Protein AF-F4WYB5-F1 (afdb_monomer_lite)

Foldseek 3Di:
DLVVLVVLDDDQVQFKDQKAAQQDTDDSPQQWAWAFAQVFIDTDGQAPRGPDDHPDPPDDPDDDFPDDDPRNDIDIDTDPDPSPDDPDDPDPDFAFDWDFDDDRHAHTYDTDTDGPPDDDDDDDDDDDDDDDPVVVPDDPVPPQDAADPVRHDDVRNSVLVVQQVQCCVFLVAGCCRRDPDDPRGHHDDPVSVVVCCVRPPPNPCVVCVPVVDDVVNVVVVVVVVVVVVVVVVVVVVVVPDDDDDDDDDDDDDDDDDDDDDDDDDDDDDDPDDPDDDPDDDPPPPDDD

Sequence (288 aa):
ITQVLYEAMPRCDQLLSSCWWRNADRNCCDIFQVQKTEYGFCYSFNSEVAQTPPTDPTESRPRKASGYGDWTGVKVTIHLGSITKPSHTNSKQVDGVVVIINEPHVWPNSGTMIPSGSRVSMSLQCISGYATRRVLELDKDKQPCQYDENGVYHQETCLSLCKRYWVAKYCSCNPSFFFPANTRFRDCTIEDFICLITYNVSFGGIISLFLGGSLLSVIELVYYLVSVMFSSLRSRLKTKEEPRNRSSVMHVHTRVLPILDYNPLKSRARKIPIFTNYGLAELNLNRY

Secondary structure (DSSP, 8-state):
-HHHHHHTSPPHHHHEEEEE-SSSEE-HHHHEEEEEETTEEEEEES-SS-SSPPSSTT--SS---SSSSTTTS-EEEE--TT----S-----PPPEEEEE---TTSPP--EEEEETT---------------HHHHTS-GGG-SS---TTS---HHHHHHHHHHHHHHHHHSSB-TTTS---TTSPBP-STTHHHHHHT-SS-TTHHHHHS---HHHHHHHHHHHHHHHHHHHHHHHHTTS-------------------------PPPP------------------

Radius of gyration: 30.44 Å; chains: 1; bounding box: 102×49×56 Å

Organism: Acromyrmex echinatior (NCBI:txid103372)

InterPro domains:
  IPR001873 Epithelial sodium channel [PF00858] (9-199)
  IPR001873 Epithelial sodium channel [PTHR11690] (3-196)

pLDDT: mean 75.13, std 20.78, range [30.06, 97.62]

Structure (mmCIF, N/CA/C/O backbone):
data_AF-F4WYB5-F1
#
_entry.id   AF-F4WYB5-F1
#
loop_
_atom_site.group_PDB
_atom_site.id
_atom_site.type_symbol
_atom_site.label_atom_id
_atom_site.label_alt_id
_atom_site.label_comp_id
_atom_site.label_asym_id
_atom_site.label_entity_id
_atom_site.label_seq_id
_atom_site.pdbx_PDB_ins_code
_atom_site.Cartn_x
_atom_site.Cartn_y
_atom_site.Cartn_z
_atom_site.occupancy
_atom_site.B_iso_or_equiv
_atom_site.auth_seq_id
_atom_site.auth_comp_id
_atom_site.auth_asym_id
_atom_site.auth_atom_id
_atom_site.pdbx_PDB_model_num
ATOM 1 N N . ILE A 1 1 ? -9.324 -14.460 11.564 1.00 82.69 1 ILE A N 1
ATOM 2 C CA . ILE A 1 1 ? -9.584 -13.358 10.597 1.00 82.69 1 ILE A CA 1
ATOM 3 C C . ILE A 1 1 ? -8.399 -13.163 9.668 1.00 82.69 1 ILE A C 1
ATOM 5 O O . ILE A 1 1 ? -8.558 -13.373 8.477 1.00 82.69 1 ILE A O 1
ATOM 9 N N . THR A 1 2 ? -7.216 -12.840 10.197 1.00 85.31 2 THR A N 1
ATOM 10 C CA . THR A 1 2 ? -5.993 -12.609 9.410 1.00 85.31 2 THR A CA 1
ATOM 11 C C . THR A 1 2 ? -5.696 -13.728 8.408 1.00 85.31 2 THR A C 1
ATOM 13 O O . THR A 1 2 ? -5.485 -13.439 7.239 1.00 85.31 2 THR A O 1
ATOM 16 N N . GLN A 1 3 ? -5.765 -14.995 8.832 1.00 87.25 3 GLN A N 1
ATOM 17 C CA . GLN A 1 3 ? -5.556 -16.144 7.942 1.00 87.25 3 GLN A CA 1
ATOM 18 C C . GLN A 1 3 ? -6.584 -16.211 6.802 1.00 87.25 3 GLN A C 1
ATOM 20 O O . GLN A 1 3 ? -6.201 -16.360 5.653 1.00 87.25 3 GLN A O 1
ATOM 25 N N . VAL A 1 4 ? -7.871 -16.011 7.099 1.00 87.25 4 VAL A N 1
ATOM 26 C CA . VAL A 1 4 ? -8.940 -16.023 6.085 1.00 87.25 4 VAL A CA 1
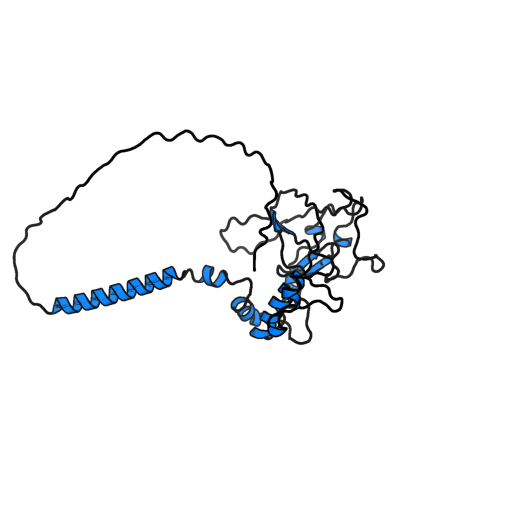ATOM 27 C C . VAL A 1 4 ? -8.735 -14.910 5.054 1.00 87.25 4 VAL A C 1
ATOM 29 O O . VAL A 1 4 ? -8.889 -15.138 3.862 1.00 87.25 4 VAL A O 1
ATOM 32 N N . LEU A 1 5 ? -8.350 -13.708 5.497 1.00 86.38 5 LEU A N 1
ATOM 33 C CA . LEU A 1 5 ? -8.045 -12.594 4.593 1.00 86.38 5 LEU A CA 1
ATOM 34 C C . LEU A 1 5 ? -6.808 -12.867 3.728 1.00 86.38 5 LEU A C 1
ATOM 36 O O . LEU A 1 5 ? -6.769 -12.440 2.579 1.00 86.38 5 LEU A O 1
ATOM 40 N N . TYR A 1 6 ? -5.814 -13.567 4.276 1.00 89.00 6 TYR A N 1
ATOM 41 C CA . TYR A 1 6 ? -4.623 -13.979 3.539 1.00 89.00 6 TYR A CA 1
ATOM 42 C C . TYR A 1 6 ? -4.943 -15.069 2.504 1.00 89.00 6 TYR A C 1
ATOM 44 O O . TYR A 1 6 ? -4.479 -14.992 1.375 1.00 89.00 6 TYR A O 1
ATOM 52 N N . GLU A 1 7 ? -5.780 -16.049 2.848 1.00 89.06 7 GLU A N 1
ATOM 53 C CA . GLU A 1 7 ? -6.208 -17.124 1.938 1.00 89.06 7 GLU A CA 1
ATOM 54 C C . GLU A 1 7 ? -7.170 -16.636 0.844 1.00 89.06 7 GLU A C 1
ATOM 56 O O . GLU A 1 7 ? -7.179 -17.180 -0.258 1.00 89.06 7 GLU A O 1
ATOM 61 N N . ALA A 1 8 ? -7.965 -15.599 1.124 1.00 86.75 8 ALA A N 1
ATOM 62 C CA . ALA A 1 8 ? -8.863 -14.979 0.149 1.00 86.75 8 ALA A CA 1
ATOM 63 C C . ALA A 1 8 ? -8.135 -14.081 -0.869 1.00 86.75 8 ALA A C 1
ATOM 65 O O . ALA A 1 8 ? -8.712 -13.714 -1.895 1.00 86.75 8 ALA A O 1
ATOM 66 N N . MET A 1 9 ? -6.889 -13.694 -0.586 1.00 87.75 9 MET A N 1
ATOM 67 C CA . MET A 1 9 ? -6.074 -12.883 -1.482 1.00 87.75 9 MET A CA 1
ATOM 68 C C . MET A 1 9 ? -5.722 -13.680 -2.754 1.00 87.75 9 MET A C 1
ATOM 70 O O . MET A 1 9 ? -5.273 -14.824 -2.651 1.00 87.75 9 MET A O 1
ATOM 74 N N . PRO A 1 10 ? -5.868 -13.100 -3.963 1.00 89.81 10 PRO A N 1
ATOM 75 C CA . PRO A 1 10 ? -5.426 -13.750 -5.193 1.00 89.81 10 PRO A CA 1
ATOM 76 C C . PRO A 1 10 ? -3.933 -14.070 -5.149 1.00 89.81 10 PRO A C 1
ATOM 78 O O . PRO A 1 10 ? -3.135 -13.269 -4.656 1.00 89.81 10 PRO A O 1
ATOM 81 N N . ARG A 1 11 ? -3.539 -15.210 -5.722 1.00 92.06 11 ARG A N 1
ATOM 82 C CA . ARG A 1 11 ? -2.118 -15.552 -5.817 1.00 92.06 11 ARG A CA 1
ATOM 83 C C . ARG A 1 11 ? -1.384 -14.598 -6.758 1.00 92.06 11 ARG A C 1
ATOM 85 O O . ARG A 1 11 ? -1.958 -14.068 -7.710 1.00 92.06 11 ARG A O 1
ATOM 92 N N . CYS A 1 12 ? -0.089 -14.430 -6.511 1.00 94.19 12 CYS A N 1
ATOM 93 C CA . CYS A 1 12 ? 0.761 -13.503 -7.250 1.00 94.19 12 CYS A CA 1
ATOM 94 C C . CYS A 1 12 ? 0.762 -13.791 -8.756 1.00 94.19 12 CYS A C 1
ATOM 96 O O . CYS A 1 12 ? 0.575 -12.875 -9.548 1.00 94.19 12 CYS A O 1
ATOM 98 N N . ASP A 1 13 ? 0.902 -15.060 -9.140 1.00 93.69 13 ASP A N 1
ATOM 99 C CA . ASP A 1 13 ? 0.924 -15.535 -10.528 1.00 93.69 13 ASP A CA 1
ATOM 100 C C . ASP A 1 13 ? -0.406 -15.325 -11.265 1.00 93.69 13 ASP A C 1
ATOM 102 O O . ASP A 1 13 ? -0.433 -15.222 -12.489 1.00 93.69 13 ASP A O 1
ATOM 106 N N . GLN A 1 14 ? -1.513 -15.244 -10.522 1.00 92.44 14 GLN A N 1
ATOM 107 C CA . GLN A 1 14 ? -2.838 -14.973 -11.074 1.00 92.44 14 GLN A CA 1
ATOM 108 C C . GLN A 1 14 ? -3.109 -13.476 -11.232 1.00 92.44 14 GLN A C 1
ATOM 110 O O . GLN A 1 14 ? -3.833 -13.086 -12.144 1.00 92.44 14 GLN A O 1
ATOM 115 N N . LEU A 1 15 ? -2.559 -12.649 -10.338 1.00 93.38 15 LEU A N 1
ATOM 116 C CA . LEU A 1 15 ? -2.824 -11.212 -10.295 1.00 93.38 15 LEU A CA 1
ATOM 117 C C . LEU A 1 15 ? -1.802 -10.394 -11.089 1.00 93.38 15 LEU A C 1
ATOM 119 O O . LEU A 1 15 ? -2.180 -9.405 -11.709 1.00 93.38 15 LEU A O 1
ATOM 123 N N . LEU A 1 16 ? -0.519 -10.754 -11.057 1.00 96.31 16 LEU A N 1
ATOM 124 C CA . LEU A 1 16 ? 0.581 -9.951 -11.592 1.00 96.31 16 LEU A CA 1
ATOM 125 C C . LEU A 1 16 ? 1.306 -10.701 -12.711 1.00 96.31 16 LEU A C 1
ATOM 127 O O . LEU A 1 16 ? 1.753 -11.831 -12.535 1.00 96.31 16 LEU A O 1
ATOM 131 N N . SER A 1 17 ? 1.494 -10.041 -13.853 1.00 96.62 17 SER A N 1
ATOM 132 C CA . SER A 1 17 ? 2.295 -10.566 -14.961 1.00 96.62 17 SER A CA 1
ATOM 133 C C . SER A 1 17 ? 3.156 -9.487 -15.613 1.00 96.62 17 SER A C 1
ATOM 135 O O . SER A 1 17 ? 2.978 -8.287 -15.386 1.00 96.62 17 SER A O 1
ATOM 137 N N . SER A 1 18 ? 4.067 -9.924 -16.489 1.00 96.56 18 SER A N 1
ATOM 138 C CA . SER A 1 18 ? 4.850 -9.035 -17.362 1.00 96.56 18 SER A CA 1
ATOM 139 C C . SER A 1 18 ? 5.583 -7.938 -16.577 1.00 96.56 18 SER A C 1
ATOM 141 O O . SER A 1 18 ? 5.524 -6.756 -16.932 1.00 96.56 18 SER A O 1
ATOM 143 N N . CYS A 1 19 ? 6.220 -8.331 -15.470 1.00 97.62 19 CYS A N 1
ATOM 144 C CA . CYS A 1 19 ? 6.925 -7.410 -14.594 1.00 97.62 19 CYS A CA 1
ATOM 145 C C . CYS A 1 19 ? 8.292 -7.021 -15.153 1.00 97.62 19 CYS A C 1
ATOM 147 O O . CYS A 1 19 ? 9.063 -7.859 -15.614 1.00 97.62 19 CYS A O 1
ATOM 149 N N . TRP A 1 20 ? 8.613 -5.737 -15.043 1.00 96.25 20 TRP A N 1
ATOM 150 C CA . TRP A 1 20 ? 9.869 -5.156 -15.502 1.00 96.25 20 TRP A CA 1
ATOM 151 C C . TRP A 1 20 ? 10.481 -4.307 -14.399 1.00 96.25 20 TRP A C 1
ATOM 153 O O . TRP A 1 20 ? 9.780 -3.513 -13.765 1.00 96.25 20 TRP A O 1
ATOM 163 N N . TRP A 1 21 ? 11.788 -4.447 -14.196 1.00 94.69 21 TRP A N 1
ATOM 164 C CA . TRP A 1 21 ? 12.548 -3.624 -13.261 1.00 94.69 21 TRP A CA 1
ATOM 165 C C . TRP A 1 21 ? 14.023 -3.550 -13.664 1.00 94.69 21 TRP A C 1
ATOM 167 O O . TRP A 1 21 ? 14.665 -4.583 -13.883 1.00 94.69 21 TRP A O 1
ATOM 177 N N . ARG A 1 22 ? 14.574 -2.325 -13.695 1.00 90.88 22 ARG A N 1
ATOM 178 C CA . ARG A 1 22 ? 15.975 -2.030 -14.065 1.00 90.88 22 ARG A CA 1
ATOM 179 C C . ARG A 1 22 ? 16.387 -2.678 -15.390 1.00 90.88 22 ARG A C 1
A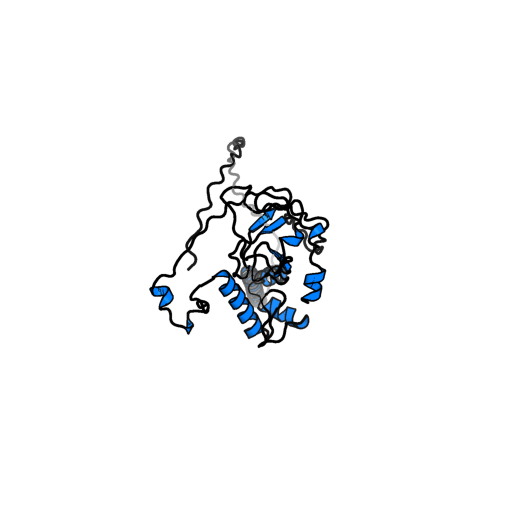TOM 181 O O . ARG A 1 22 ? 17.323 -3.473 -15.429 1.00 90.88 22 ARG A O 1
ATOM 188 N N . ASN A 1 23 ? 15.699 -2.306 -16.468 1.00 92.19 23 ASN A N 1
ATOM 189 C CA . ASN A 1 23 ? 15.994 -2.755 -17.833 1.00 92.19 23 ASN A CA 1
ATOM 190 C C . ASN A 1 23 ? 15.945 -4.281 -18.050 1.00 92.19 23 ASN A C 1
ATOM 192 O O . ASN A 1 23 ? 16.610 -4.792 -18.947 1.00 92.19 23 ASN A O 1
ATOM 196 N N . ALA A 1 24 ? 15.195 -5.010 -17.224 1.00 94.06 24 ALA A N 1
ATOM 197 C CA . ALA A 1 24 ? 15.074 -6.455 -17.339 1.00 94.06 24 ALA A CA 1
ATOM 198 C C . ALA A 1 24 ? 13.678 -6.930 -16.938 1.00 94.06 24 ALA A C 1
ATOM 200 O O . ALA A 1 24 ? 13.081 -6.406 -15.988 1.00 94.06 24 ALA A O 1
ATOM 201 N N . ASP A 1 25 ? 13.204 -7.968 -17.623 1.00 96.62 25 ASP A N 1
ATOM 202 C CA . ASP A 1 25 ? 12.055 -8.747 -17.181 1.00 96.62 25 ASP A CA 1
ATOM 203 C C . ASP A 1 25 ? 12.388 -9.442 -15.860 1.00 96.62 25 ASP A C 1
ATOM 205 O O . ASP A 1 25 ? 13.477 -9.992 -15.664 1.00 96.62 25 ASP A O 1
ATOM 209 N N . ARG A 1 26 ? 11.444 -9.385 -14.924 1.00 95.25 26 ARG A N 1
ATOM 210 C CA . ARG A 1 26 ? 11.546 -10.024 -13.614 1.00 95.25 26 ARG A CA 1
ATOM 211 C C . ARG A 1 26 ? 10.339 -10.909 -13.400 1.00 95.25 26 ARG A C 1
ATOM 213 O O . ARG A 1 26 ? 9.231 -10.582 -13.825 1.00 95.25 26 ARG A O 1
ATOM 220 N N . ASN A 1 27 ? 10.536 -11.994 -12.665 1.00 96.31 27 ASN A N 1
ATOM 221 C CA . ASN A 1 27 ? 9.405 -12.698 -12.096 1.00 96.31 27 ASN A CA 1
ATOM 222 C C . ASN A 1 27 ? 8.701 -11.754 -11.108 1.00 96.31 27 ASN A C 1
ATOM 224 O O . ASN A 1 27 ? 9.332 -11.221 -10.192 1.00 96.31 27 ASN A O 1
ATOM 228 N N . CYS A 1 28 ? 7.402 -11.524 -11.311 1.00 97.06 28 CYS A N 1
ATOM 229 C CA . CYS A 1 28 ? 6.611 -10.643 -10.457 1.00 97.06 28 CYS A CA 1
ATOM 230 C C . CYS A 1 28 ? 6.689 -11.053 -8.983 1.00 97.06 28 CYS A C 1
ATOM 232 O O . CYS A 1 28 ? 6.823 -10.194 -8.115 1.00 97.06 28 CYS A O 1
ATOM 234 N N . CYS A 1 29 ? 6.680 -12.355 -8.710 1.00 95.44 29 CYS A N 1
ATOM 235 C CA . CYS A 1 29 ? 6.632 -12.905 -7.361 1.00 95.44 29 CYS A CA 1
ATOM 236 C C . CYS A 1 29 ? 7.987 -12.883 -6.643 1.00 95.44 29 CYS A C 1
ATOM 238 O O . CYS A 1 29 ? 8.027 -13.091 -5.436 1.00 95.44 29 CYS A O 1
ATOM 240 N N . ASP A 1 30 ? 9.071 -12.556 -7.354 1.00 94.31 30 ASP A N 1
ATOM 241 C CA . ASP A 1 30 ? 10.389 -12.319 -6.752 1.00 94.31 30 ASP A CA 1
ATOM 242 C C . ASP A 1 30 ? 10.572 -10.854 -6.330 1.00 94.31 30 ASP A C 1
ATOM 244 O O . ASP A 1 30 ? 11.387 -10.527 -5.464 1.00 94.31 30 ASP A O 1
ATOM 248 N N . ILE A 1 31 ? 9.847 -9.931 -6.973 1.00 94.81 31 ILE A N 1
ATOM 249 C CA . ILE A 1 31 ? 10.027 -8.492 -6.753 1.00 94.81 31 ILE A CA 1
ATOM 250 C C . ILE A 1 31 ? 8.878 -7.823 -6.002 1.00 94.81 31 ILE A C 1
ATOM 252 O O . ILE A 1 31 ? 9.107 -6.737 -5.459 1.00 94.81 31 ILE A O 1
ATOM 256 N N . PHE A 1 32 ? 7.704 -8.454 -5.943 1.00 96.38 32 PHE A N 1
ATOM 257 C CA . PHE A 1 32 ? 6.561 -8.039 -5.136 1.00 96.38 32 PHE A CA 1
ATOM 258 C C . PHE A 1 32 ? 6.383 -8.952 -3.923 1.00 96.38 32 PHE A C 1
ATOM 260 O O . PHE A 1 32 ? 6.482 -10.170 -4.019 1.00 96.38 32 PHE A O 1
ATOM 267 N N . GLN A 1 33 ? 6.069 -8.345 -2.786 1.00 95.06 33 GLN A N 1
ATOM 268 C CA . GLN A 1 33 ? 5.913 -9.007 -1.493 1.00 95.06 33 GLN A CA 1
ATOM 269 C C . GLN A 1 33 ? 4.528 -8.744 -0.924 1.00 95.06 33 GLN A C 1
ATOM 271 O O . GLN A 1 33 ? 3.897 -7.742 -1.262 1.00 95.06 33 GLN A O 1
ATOM 276 N N . VAL A 1 34 ? 4.057 -9.621 -0.042 1.00 94.69 34 VAL A N 1
ATOM 277 C CA . VAL A 1 34 ? 2.767 -9.418 0.614 1.00 94.69 34 VAL A CA 1
ATOM 278 C C . VAL A 1 34 ? 2.875 -8.264 1.609 1.00 94.69 34 VAL A C 1
ATOM 280 O O . VAL A 1 34 ? 3.730 -8.267 2.493 1.00 94.69 34 VAL A O 1
ATOM 283 N N . GLN A 1 35 ? 1.966 -7.303 1.498 1.00 93.25 35 GLN A N 1
ATOM 284 C CA . GLN A 1 35 ? 1.868 -6.103 2.321 1.00 93.25 35 GLN A CA 1
ATOM 285 C C . GLN A 1 35 ? 0.512 -6.059 3.020 1.00 93.25 35 GLN A C 1
ATOM 287 O O . GLN A 1 35 ? -0.519 -6.320 2.401 1.00 93.25 35 GLN A O 1
ATOM 292 N N . LYS A 1 36 ? 0.496 -5.674 4.299 1.00 91.25 36 LYS A N 1
ATOM 293 C CA . LYS A 1 36 ? -0.749 -5.314 4.989 1.00 91.25 36 LYS A CA 1
ATOM 294 C C . LYS A 1 36 ? -1.084 -3.855 4.725 1.00 91.25 36 LYS A C 1
ATOM 296 O O . LYS A 1 36 ? -0.207 -2.995 4.782 1.00 91.25 36 LYS A O 1
ATOM 301 N N . THR A 1 37 ? -2.354 -3.588 4.473 1.00 89.69 37 THR A N 1
ATOM 302 C CA . THR A 1 37 ? -2.902 -2.247 4.275 1.00 89.69 37 THR A CA 1
ATOM 303 C C . THR A 1 37 ? -4.258 -2.151 4.971 1.00 89.69 37 THR A C 1
ATOM 305 O O . THR A 1 37 ? -4.835 -3.162 5.377 1.00 89.69 37 THR A O 1
ATOM 308 N N . GLU A 1 38 ? -4.822 -0.949 5.043 1.00 83.12 38 GLU A N 1
ATOM 309 C CA . GLU A 1 38 ? -6.206 -0.762 5.501 1.00 83.12 38 GLU A CA 1
ATOM 310 C C . GLU A 1 38 ? -7.257 -1.393 4.564 1.00 83.12 38 GLU A C 1
ATOM 312 O O . GLU A 1 38 ? -8.399 -1.591 4.969 1.00 83.12 38 GLU A O 1
ATOM 317 N N . TYR A 1 39 ? -6.878 -1.747 3.330 1.00 83.50 39 TYR A N 1
ATOM 318 C CA . TYR A 1 39 ? -7.729 -2.455 2.367 1.00 83.50 39 TYR A CA 1
ATOM 319 C C . TYR A 1 39 ? -7.610 -3.986 2.477 1.00 83.50 39 TYR A C 1
ATOM 321 O O . TYR A 1 39 ? -8.269 -4.709 1.732 1.00 83.50 39 TYR A O 1
ATOM 329 N N . GLY A 1 40 ? -6.779 -4.490 3.396 1.00 86.94 40 GLY A N 1
ATOM 330 C CA . GLY A 1 40 ? -6.437 -5.906 3.526 1.00 86.94 40 GLY A CA 1
ATOM 331 C C . GLY A 1 40 ? -5.034 -6.218 3.007 1.00 86.94 40 GLY A C 1
ATOM 332 O O . GLY A 1 40 ? -4.143 -5.362 3.023 1.00 86.94 40 GLY A O 1
ATOM 333 N N . PHE A 1 41 ? -4.823 -7.463 2.580 1.00 90.38 41 PHE A N 1
ATOM 334 C CA . PHE A 1 41 ? -3.544 -7.898 2.028 1.00 90.38 41 PHE A CA 1
ATOM 335 C C . PHE A 1 41 ? -3.400 -7.489 0.559 1.00 90.38 41 PHE A C 1
ATOM 337 O O . PHE A 1 41 ? -4.325 -7.618 -0.242 1.00 90.38 41 PHE A O 1
ATOM 344 N N . CYS A 1 42 ? -2.225 -6.976 0.214 1.00 92.62 42 CYS A N 1
ATOM 345 C CA . CYS A 1 42 ? -1.872 -6.480 -1.111 1.00 92.62 42 CYS A CA 1
ATOM 346 C C . CYS A 1 42 ? -0.471 -6.964 -1.502 1.00 92.62 42 CYS A C 1
ATOM 348 O O . CYS A 1 42 ? 0.241 -7.546 -0.686 1.00 92.62 42 CYS A O 1
ATOM 350 N N . TYR A 1 43 ? -0.053 -6.676 -2.735 1.00 95.81 43 TYR A N 1
ATOM 351 C CA . TYR A 1 43 ? 1.336 -6.832 -3.164 1.00 95.81 43 TYR A CA 1
ATOM 352 C C . TYR A 1 43 ? 2.038 -5.474 -3.217 1.00 95.81 43 TYR A C 1
ATOM 354 O O . TYR A 1 43 ? 1.533 -4.536 -3.830 1.00 95.81 43 TYR A O 1
ATOM 362 N N . SER A 1 44 ? 3.219 -5.375 -2.609 1.00 96.00 44 SER A N 1
ATOM 363 C CA . SER A 1 44 ? 4.066 -4.181 -2.623 1.00 96.00 44 SER A CA 1
ATOM 364 C C . SER A 1 44 ? 5.406 -4.462 -3.280 1.00 96.00 44 SER A C 1
ATOM 366 O O . SER A 1 44 ? 6.045 -5.475 -2.994 1.00 96.00 44 SER A O 1
ATOM 368 N N . PHE A 1 45 ? 5.878 -3.525 -4.090 1.00 95.62 45 PHE A N 1
ATOM 369 C CA . PHE A 1 45 ? 7.264 -3.488 -4.531 1.00 95.62 45 PHE A CA 1
ATOM 370 C C . PHE A 1 45 ? 8.070 -2.597 -3.580 1.00 95.62 45 PHE A C 1
ATOM 372 O O . PHE A 1 45 ? 7.671 -1.465 -3.324 1.00 95.62 45 PHE A O 1
ATOM 379 N N . ASN A 1 46 ? 9.232 -3.073 -3.123 1.00 94.56 46 ASN A N 1
ATOM 380 C CA . ASN A 1 46 ? 10.213 -2.260 -2.388 1.00 94.56 46 ASN A CA 1
ATOM 381 C C . ASN A 1 46 ? 9.714 -1.639 -1.072 1.00 94.56 46 ASN A C 1
ATOM 383 O O . ASN A 1 46 ? 10.143 -0.545 -0.717 1.00 94.56 46 ASN A O 1
ATOM 387 N N . SER A 1 47 ? 8.840 -2.346 -0.355 1.00 94.38 47 SER A N 1
ATOM 388 C CA . SER A 1 47 ? 8.456 -1.978 1.006 1.00 94.38 47 SER A CA 1
ATOM 389 C C . SER A 1 47 ? 9.334 -2.699 2.028 1.00 94.38 47 SER A C 1
ATOM 391 O O . SER A 1 47 ? 9.602 -3.890 1.882 1.00 94.38 47 SER A O 1
ATOM 393 N N . GLU A 1 48 ? 9.758 -1.989 3.070 1.00 91.50 48 GLU A N 1
ATOM 394 C CA . GLU A 1 48 ? 10.475 -2.554 4.221 1.00 91.50 48 GLU A CA 1
ATOM 395 C C . GLU A 1 48 ? 9.535 -2.948 5.366 1.00 91.50 48 GLU A C 1
ATOM 397 O O . GLU A 1 48 ? 9.940 -3.618 6.311 1.00 91.50 48 GLU A O 1
ATOM 402 N N . VAL A 1 49 ? 8.254 -2.586 5.256 1.00 90.38 49 VAL A N 1
ATOM 403 C CA . VAL A 1 49 ? 7.186 -2.974 6.191 1.00 90.38 49 VAL A CA 1
ATOM 404 C C . VAL A 1 49 ? 6.323 -4.127 5.651 1.00 90.38 49 VAL A C 1
ATOM 406 O O . VAL A 1 49 ? 5.231 -4.395 6.169 1.00 90.38 49 VAL A O 1
ATOM 409 N N . ALA A 1 50 ? 6.809 -4.813 4.611 1.00 92.19 50 ALA A N 1
ATOM 410 C CA . ALA A 1 50 ? 6.174 -5.989 4.028 1.00 92.19 50 ALA A CA 1
ATOM 411 C C . ALA A 1 50 ? 6.144 -7.167 5.017 1.00 92.19 50 ALA A C 1
ATOM 413 O O . ALA A 1 50 ? 7.002 -7.313 5.884 1.00 92.19 50 ALA A O 1
ATOM 414 N N . GLN A 1 51 ? 5.135 -8.030 4.890 1.00 89.50 51 GLN A N 1
ATOM 415 C CA . GLN A 1 51 ? 4.973 -9.212 5.744 1.00 89.50 51 GLN A CA 1
ATOM 416 C C . GLN A 1 51 ? 5.931 -10.339 5.371 1.00 89.50 51 GLN A C 1
ATOM 418 O O . GLN A 1 51 ? 6.432 -11.041 6.244 1.00 89.50 51 GLN A O 1
ATOM 423 N N . THR A 1 52 ? 6.139 -10.553 4.074 1.00 86.31 52 THR A N 1
ATOM 424 C CA . THR A 1 52 ? 7.015 -11.615 3.574 1.00 86.31 52 THR A CA 1
ATOM 425 C C . THR A 1 52 ? 8.429 -11.074 3.387 1.00 86.31 52 THR A C 1
ATOM 427 O O . THR A 1 52 ? 8.567 -10.012 2.773 1.00 86.31 52 THR A O 1
ATOM 430 N N . PRO A 1 53 ? 9.474 -11.789 3.845 1.00 85.12 53 PRO A N 1
ATOM 431 C CA . PRO A 1 53 ? 10.856 -11.369 3.645 1.00 85.12 53 PRO A CA 1
ATOM 432 C C . PRO A 1 53 ? 11.229 -11.354 2.152 1.00 85.12 53 PRO A C 1
ATOM 434 O O . PRO A 1 53 ? 10.490 -11.889 1.318 1.00 85.12 53 PRO A O 1
ATOM 437 N N . PRO A 1 54 ? 12.342 -10.705 1.771 1.00 86.44 54 PRO A N 1
ATOM 438 C CA . PRO A 1 54 ? 12.847 -10.752 0.401 1.00 86.44 54 PRO A CA 1
ATOM 439 C C . PRO A 1 54 ? 13.176 -12.181 -0.031 1.00 86.44 54 PRO A C 1
ATOM 441 O O . PRO A 1 54 ? 13.676 -12.967 0.771 1.00 86.44 54 PRO A O 1
ATOM 444 N N . THR A 1 55 ? 12.933 -12.499 -1.305 1.00 87.00 55 THR A N 1
ATOM 445 C CA . THR A 1 55 ? 13.309 -13.796 -1.894 1.00 87.00 55 THR A CA 1
ATOM 446 C C . THR A 1 55 ? 14.820 -14.021 -1.840 1.00 87.00 55 THR A C 1
ATOM 448 O O . THR A 1 55 ? 15.264 -15.135 -1.584 1.00 87.00 55 THR A O 1
ATOM 451 N N . ASP A 1 56 ? 15.602 -12.958 -2.044 1.00 87.44 56 ASP A N 1
ATOM 452 C CA . ASP A 1 56 ? 17.051 -12.946 -1.856 1.00 87.44 56 ASP A CA 1
ATOM 453 C C . ASP A 1 56 ? 17.402 -12.168 -0.572 1.00 87.44 56 ASP A C 1
ATOM 455 O O . ASP A 1 56 ? 17.323 -10.935 -0.565 1.00 87.44 56 ASP A O 1
ATOM 459 N N . PRO A 1 57 ? 17.803 -12.852 0.516 1.00 84.88 57 PRO A N 1
ATOM 460 C CA . PRO A 1 57 ? 18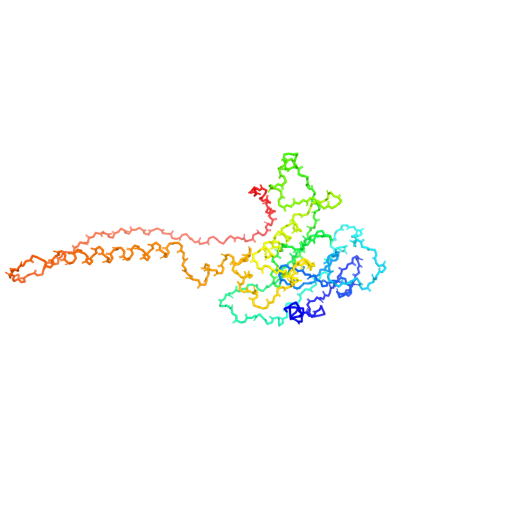.176 -12.207 1.775 1.00 84.88 57 PRO A CA 1
ATOM 461 C C . PRO A 1 57 ? 19.430 -11.332 1.671 1.00 84.88 57 PRO A C 1
ATOM 463 O O . PRO A 1 57 ? 19.673 -10.508 2.549 1.00 84.88 57 PRO A O 1
ATOM 466 N N . THR A 1 58 ? 20.247 -11.527 0.632 1.00 88.00 58 THR A N 1
ATOM 467 C CA . THR A 1 58 ? 21.485 -10.769 0.407 1.00 88.00 58 THR A CA 1
ATOM 468 C C . THR A 1 58 ? 21.263 -9.506 -0.426 1.00 88.00 58 THR A C 1
ATOM 470 O O . THR A 1 58 ? 22.178 -8.692 -0.580 1.00 88.00 58 THR A O 1
ATOM 473 N N . GLU A 1 59 ? 20.047 -9.305 -0.942 1.00 87.38 59 GLU A N 1
ATOM 474 C CA . GLU A 1 59 ? 19.707 -8.141 -1.749 1.00 87.38 59 GLU A CA 1
ATOM 475 C C . GLU A 1 59 ? 19.788 -6.845 -0.925 1.00 87.38 59 GLU A C 1
ATOM 477 O O . GLU A 1 59 ? 19.112 -6.672 0.089 1.00 87.38 59 GLU A O 1
ATOM 482 N N . SER A 1 60 ? 20.565 -5.874 -1.418 1.00 89.06 60 SER A N 1
ATOM 483 C CA . SER A 1 60 ? 20.614 -4.533 -0.831 1.00 89.06 60 SER A CA 1
ATOM 484 C C . SER A 1 60 ? 19.279 -3.801 -1.011 1.00 89.06 60 SER A C 1
ATOM 486 O O . SER A 1 60 ? 18.780 -3.636 -2.131 1.00 89.06 60 SER A O 1
ATOM 488 N N . ARG A 1 61 ? 18.716 -3.328 0.106 1.00 90.38 61 ARG A N 1
ATOM 489 C CA . ARG A 1 61 ? 17.442 -2.605 0.183 1.00 90.38 61 ARG A CA 1
ATOM 490 C C . ARG A 1 61 ? 17.627 -1.213 0.813 1.00 90.38 61 ARG A C 1
ATOM 492 O O . ARG A 1 61 ? 18.583 -1.029 1.566 1.00 90.38 61 ARG A O 1
ATOM 499 N N . PRO A 1 62 ? 16.767 -0.232 0.478 1.00 92.94 62 PRO A N 1
ATOM 500 C CA . PRO A 1 62 ? 15.728 -0.286 -0.551 1.00 92.94 62 PRO A CA 1
ATOM 501 C C . PRO A 1 62 ? 16.325 -0.247 -1.971 1.00 92.94 62 PRO A C 1
ATOM 503 O O . PRO A 1 62 ? 17.372 0.355 -2.220 1.00 92.94 62 PRO A O 1
ATOM 506 N N . ARG A 1 63 ? 15.642 -0.883 -2.932 1.00 92.62 63 ARG A N 1
ATOM 507 C CA . ARG A 1 63 ? 16.015 -0.878 -4.357 1.00 92.62 63 ARG A 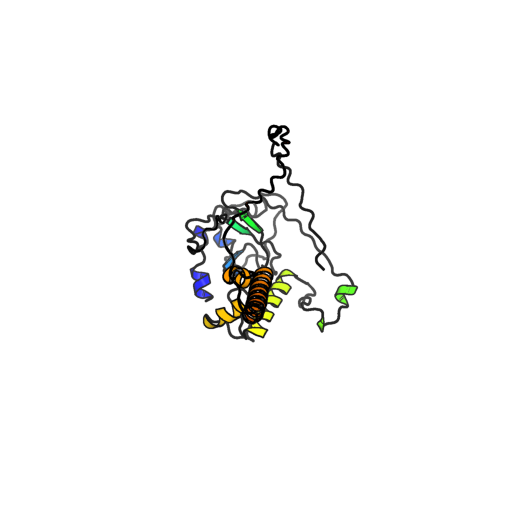CA 1
ATOM 508 C C . ARG A 1 63 ? 16.015 0.557 -4.886 1.00 92.62 63 ARG A C 1
ATOM 510 O O . ARG A 1 63 ? 15.066 1.306 -4.662 1.00 92.62 63 ARG A O 1
ATOM 517 N N . LYS A 1 64 ? 17.050 0.907 -5.654 1.00 92.06 64 LYS A N 1
ATOM 518 C CA . LYS A 1 64 ? 17.217 2.225 -6.287 1.00 92.06 64 LYS A CA 1
ATOM 519 C C . LYS A 1 64 ? 17.169 2.095 -7.808 1.00 92.06 64 LYS A C 1
ATOM 521 O O . LYS A 1 64 ? 17.743 1.158 -8.369 1.00 92.06 64 LYS A O 1
ATOM 526 N N . ALA A 1 65 ? 16.477 3.021 -8.468 1.00 90.94 65 ALA A N 1
ATOM 527 C CA . ALA A 1 65 ? 16.467 3.099 -9.925 1.00 90.94 65 ALA A CA 1
ATOM 528 C C . ALA A 1 65 ? 17.856 3.511 -10.442 1.00 90.94 65 ALA A C 1
ATOM 530 O O . ALA A 1 65 ? 18.559 4.289 -9.801 1.00 90.94 65 ALA A O 1
ATOM 531 N N . SER A 1 66 ? 18.255 2.996 -11.606 1.00 88.06 66 SER A N 1
ATOM 532 C CA . SER A 1 66 ? 19.559 3.296 -12.221 1.00 88.06 66 SER A CA 1
ATOM 533 C C . SER A 1 66 ? 19.591 4.608 -13.014 1.00 88.06 66 SER A C 1
ATOM 535 O O . SER A 1 66 ? 20.633 4.973 -13.543 1.00 88.06 66 SER A O 1
ATOM 537 N N . GLY A 1 67 ? 18.456 5.293 -13.142 1.00 88.06 67 GLY A N 1
ATOM 538 C CA . GLY A 1 67 ? 18.306 6.514 -13.928 1.00 88.06 67 GLY A CA 1
ATOM 539 C C . GLY A 1 67 ? 16.840 6.922 -14.053 1.00 88.06 67 GLY A C 1
ATOM 540 O O . GLY A 1 67 ? 15.975 6.333 -13.400 1.00 88.06 67 GLY A O 1
ATOM 541 N N . TYR A 1 68 ? 16.566 7.906 -14.908 1.00 86.50 68 TYR A N 1
ATOM 542 C CA . TYR A 1 68 ? 15.220 8.403 -15.202 1.00 86.50 68 TYR A CA 1
ATOM 543 C C . TYR A 1 68 ? 14.598 7.716 -16.431 1.00 86.50 68 TYR A C 1
ATOM 545 O O . TYR A 1 68 ? 15.314 7.293 -17.339 1.00 86.50 68 TYR A O 1
ATOM 553 N N . GLY A 1 69 ? 13.264 7.670 -16.472 1.00 86.31 69 GLY A N 1
ATOM 554 C CA . GLY A 1 69 ? 12.469 7.184 -17.601 1.00 86.31 69 GLY A CA 1
ATOM 555 C C . GLY A 1 69 ? 11.792 5.833 -17.359 1.00 86.31 69 GLY A C 1
ATOM 556 O O . GLY A 1 69 ? 12.117 5.097 -16.429 1.00 86.31 69 GLY A O 1
ATOM 557 N N . ASP A 1 70 ? 10.849 5.490 -18.235 1.00 85.56 70 ASP A N 1
ATOM 558 C CA . ASP A 1 70 ? 9.967 4.323 -18.076 1.00 85.56 70 ASP A CA 1
ATOM 559 C C . ASP A 1 70 ? 10.720 2.981 -17.998 1.00 85.56 70 ASP A C 1
ATOM 561 O O . ASP A 1 70 ? 10.248 2.030 -17.377 1.00 85.56 70 ASP A O 1
ATOM 565 N N . TRP A 1 71 ? 11.908 2.894 -18.604 1.00 86.12 71 TRP A N 1
ATOM 566 C CA . TRP A 1 71 ? 12.706 1.665 -18.668 1.00 86.12 71 TRP A CA 1
ATOM 567 C C . TRP A 1 71 ? 13.410 1.317 -17.350 1.00 86.12 71 TRP A C 1
ATOM 569 O O . TRP A 1 71 ? 13.660 0.142 -17.068 1.00 86.12 71 TRP A O 1
ATOM 579 N N . THR A 1 72 ? 13.717 2.318 -16.521 1.00 91.00 72 THR A N 1
ATOM 580 C CA . THR A 1 72 ? 14.368 2.112 -15.219 1.00 91.00 72 THR A CA 1
ATOM 581 C C . THR A 1 72 ? 13.361 1.905 -14.090 1.00 91.00 72 THR A C 1
ATOM 583 O O . THR A 1 72 ? 13.741 1.392 -13.036 1.00 91.00 72 THR A O 1
ATOM 586 N N . GLY A 1 73 ? 12.099 2.285 -14.314 1.00 92.06 73 GLY A N 1
ATOM 587 C CA . GLY A 1 73 ? 10.997 2.153 -13.368 1.00 92.06 73 GLY A CA 1
ATOM 588 C C . GLY A 1 73 ? 10.430 0.737 -13.251 1.00 92.06 73 GLY A C 1
ATOM 589 O O . GLY A 1 73 ? 10.944 -0.231 -13.817 1.00 92.06 73 GLY A O 1
ATOM 590 N N . VAL A 1 74 ? 9.346 0.628 -12.481 1.00 94.94 74 VAL A N 1
ATOM 591 C CA . VAL A 1 74 ? 8.566 -0.606 -12.337 1.00 94.94 74 VAL A CA 1
ATOM 592 C C . VAL A 1 74 ? 7.417 -0.578 -13.334 1.00 94.94 74 VAL A C 1
ATOM 594 O O . VAL A 1 74 ? 6.629 0.364 -13.353 1.00 94.94 74 VAL A O 1
ATOM 597 N N . LYS A 1 75 ? 7.289 -1.639 -14.126 1.00 95.88 75 LYS A N 1
ATOM 598 C CA . LYS A 1 75 ? 6.110 -1.893 -14.962 1.00 95.88 75 LYS A CA 1
ATOM 599 C C . LYS A 1 75 ? 5.521 -3.228 -14.546 1.00 95.88 75 LYS A C 1
ATOM 601 O O . LYS A 1 75 ? 6.264 -4.186 -14.349 1.00 95.88 75 LYS A O 1
ATOM 606 N N . VAL A 1 76 ? 4.204 -3.289 -14.431 1.00 96.62 76 VAL A N 1
ATOM 607 C CA . VAL A 1 76 ? 3.469 -4.503 -14.078 1.00 96.62 76 VAL A CA 1
ATOM 608 C C . VAL A 1 76 ? 2.140 -4.510 -14.818 1.00 96.62 76 VAL A C 1
ATOM 610 O O . VAL A 1 76 ? 1.510 -3.466 -14.983 1.00 96.62 76 VAL A O 1
ATOM 613 N N . THR A 1 77 ? 1.731 -5.681 -15.293 1.00 95.94 77 THR A N 1
ATOM 614 C CA . THR A 1 77 ? 0.382 -5.911 -15.814 1.00 95.94 77 THR A CA 1
ATOM 615 C C . THR A 1 77 ? -0.432 -6.588 -14.724 1.00 95.94 77 THR A C 1
ATOM 617 O O . THR A 1 77 ? 0.026 -7.570 -14.142 1.00 95.94 77 THR A O 1
ATOM 620 N N . ILE A 1 78 ? -1.614 -6.046 -14.427 1.00 94.75 78 ILE A N 1
ATOM 621 C CA . ILE A 1 78 ? -2.472 -6.545 -13.352 1.00 94.75 78 ILE A CA 1
ATOM 622 C C . ILE A 1 78 ? -3.734 -7.164 -13.951 1.00 94.75 78 ILE A C 1
ATOM 624 O O . ILE A 1 78 ? -4.450 -6.515 -14.715 1.00 94.75 78 ILE A O 1
ATOM 628 N N . HIS A 1 79 ? -4.014 -8.407 -13.574 1.00 91.81 79 HIS A N 1
ATOM 629 C CA . HIS A 1 79 ? -5.155 -9.190 -14.033 1.00 91.81 79 HIS A CA 1
ATOM 630 C C . HIS A 1 79 ? -6.204 -9.278 -12.935 1.00 91.81 79 HIS A C 1
ATOM 632 O O . HIS A 1 79 ? -6.046 -10.000 -11.957 1.00 91.81 79 HIS A O 1
ATOM 638 N N . LEU A 1 80 ? -7.312 -8.563 -13.112 1.00 84.56 80 LEU A N 1
ATOM 639 C CA . LEU A 1 80 ? -8.430 -8.612 -12.164 1.00 84.56 80 LEU A CA 1
ATOM 640 C C . LEU A 1 80 ? -9.255 -9.909 -12.257 1.00 84.56 80 LEU A C 1
ATOM 642 O O . LEU A 1 80 ? -10.025 -10.186 -11.345 1.00 84.56 80 LEU A O 1
ATOM 646 N N . GLY A 1 81 ? -9.065 -10.709 -13.317 1.00 71.00 81 GLY A N 1
ATOM 647 C CA . GLY A 1 81 ? -9.591 -12.072 -13.467 1.00 71.00 81 GLY A CA 1
ATOM 648 C C . GLY A 1 81 ? -11.052 -12.274 -13.037 1.00 71.00 81 GLY A C 1
ATOM 649 O O . GLY A 1 81 ? -11.881 -11.371 -13.109 1.00 71.00 81 GLY A O 1
ATOM 650 N N . SER A 1 82 ? -11.366 -13.485 -12.568 1.00 61.25 82 SER A N 1
ATOM 651 C CA . SER A 1 82 ? -12.624 -13.823 -11.895 1.00 61.25 82 SER A CA 1
ATOM 652 C C . SER A 1 82 ? -12.519 -13.576 -10.387 1.00 61.25 82 SER A C 1
ATOM 654 O O . SER A 1 82 ? -12.792 -14.478 -9.592 1.00 61.25 82 SER A O 1
ATOM 656 N N . ILE A 1 83 ? -12.067 -12.391 -9.959 1.00 65.06 83 ILE A N 1
ATOM 657 C CA . ILE A 1 83 ? -12.197 -12.014 -8.548 1.00 65.06 83 ILE A CA 1
ATOM 658 C C . ILE A 1 83 ? -13.699 -11.905 -8.276 1.00 65.06 83 ILE A C 1
ATOM 660 O O . ILE A 1 83 ? -14.351 -10.932 -8.656 1.00 65.06 83 ILE A O 1
ATOM 664 N N . THR A 1 84 ? -14.269 -12.947 -7.668 1.00 61.38 84 THR A N 1
ATOM 665 C CA . THR A 1 84 ? -15.669 -12.975 -7.252 1.00 61.38 84 THR A CA 1
ATOM 666 C C . THR A 1 84 ? -15.876 -11.893 -6.212 1.00 61.38 84 THR A C 1
ATOM 668 O O . THR A 1 84 ? -15.568 -12.062 -5.033 1.00 61.38 84 THR A O 1
ATOM 671 N N . LYS A 1 85 ? -16.395 -10.751 -6.659 1.00 63.69 85 LYS A N 1
ATOM 672 C CA . LYS A 1 85 ? -16.878 -9.720 -5.754 1.00 63.69 85 LYS A CA 1
ATOM 673 C C . LYS A 1 85 ? -18.074 -10.292 -4.989 1.00 63.69 85 LYS A C 1
ATOM 675 O O . LYS A 1 85 ? -18.920 -10.945 -5.611 1.00 63.69 85 LYS A O 1
ATOM 680 N N . PRO A 1 86 ? -18.178 -10.067 -3.669 1.00 61.19 86 PRO A N 1
ATOM 681 C CA . PRO A 1 86 ? -19.386 -10.427 -2.943 1.00 61.19 86 PRO A CA 1
ATOM 682 C C . PRO A 1 86 ? -20.585 -9.796 -3.658 1.00 61.19 86 PRO A C 1
ATOM 684 O O . PRO A 1 86 ? -20.575 -8.604 -3.968 1.00 61.19 86 PRO A O 1
ATOM 687 N N . SER A 1 87 ? -21.576 -10.623 -3.995 1.00 49.25 87 SER A N 1
ATOM 688 C CA . SER A 1 87 ? -22.718 -10.274 -4.849 1.00 49.25 87 SER A CA 1
ATOM 689 C C . SER A 1 87 ? -23.706 -9.355 -4.128 1.00 49.25 87 SER A C 1
ATOM 691 O O . SER A 1 87 ? -24.851 -9.721 -3.907 1.00 49.25 87 SER A O 1
ATOM 693 N N . HIS A 1 88 ? -23.274 -8.166 -3.710 1.00 52.94 88 HIS A N 1
ATOM 694 C CA . HIS A 1 88 ? -24.105 -7.250 -2.937 1.00 52.94 88 HIS A CA 1
ATOM 695 C C . HIS A 1 88 ? -23.808 -5.791 -3.262 1.00 52.94 88 HIS A C 1
ATOM 697 O O . HIS A 1 88 ? -23.287 -5.055 -2.434 1.00 52.94 88 HIS A O 1
ATOM 703 N N . THR A 1 89 ? -24.174 -5.350 -4.464 1.00 48.03 89 THR A N 1
ATOM 704 C CA . THR A 1 89 ? -24.960 -4.119 -4.674 1.00 48.03 89 THR A CA 1
ATOM 705 C C . THR A 1 89 ? -25.245 -3.959 -6.162 1.00 48.03 89 THR A C 1
ATOM 707 O O . THR A 1 89 ? -24.356 -4.129 -6.986 1.00 48.03 89 THR A O 1
ATOM 710 N N . ASN A 1 90 ? -26.460 -3.532 -6.508 1.00 48.06 90 ASN A N 1
ATOM 711 C CA . ASN A 1 90 ? -26.854 -3.067 -7.846 1.00 48.06 90 ASN A CA 1
ATOM 712 C C . ASN A 1 90 ? -26.125 -1.768 -8.272 1.00 48.06 90 ASN A C 1
ATOM 714 O O . ASN A 1 90 ? -26.676 -0.945 -9.004 1.00 48.06 90 ASN A O 1
ATOM 718 N N . SER A 1 91 ? -24.909 -1.532 -7.776 1.00 53.53 91 SER A N 1
ATOM 719 C CA . SER A 1 91 ? -24.082 -0.406 -8.172 1.00 53.53 91 SER A CA 1
ATOM 720 C C . SER A 1 91 ? -23.243 -0.834 -9.373 1.00 53.53 91 SER A C 1
ATOM 722 O O . SER A 1 91 ? -22.591 -1.876 -9.363 1.00 53.53 91 SER A O 1
ATOM 724 N N . LYS A 1 92 ? -23.271 -0.036 -10.445 1.00 58.28 92 LYS A N 1
ATOM 725 C CA . LYS A 1 92 ? -22.320 -0.153 -11.557 1.00 58.28 92 LYS A CA 1
ATOM 726 C C . LYS A 1 92 ? -20.942 0.271 -11.044 1.00 58.28 92 LYS A C 1
ATOM 728 O O . LYS A 1 92 ? -20.510 1.395 -11.282 1.00 58.28 92 LYS A O 1
ATOM 733 N N . GLN A 1 93 ? -20.306 -0.574 -10.242 1.00 66.62 93 GLN A N 1
ATOM 734 C CA . GLN A 1 93 ? -18.998 -0.283 -9.685 1.00 66.62 93 GLN A CA 1
ATOM 735 C C . GLN A 1 93 ? -17.952 -0.517 -10.772 1.00 66.62 93 GLN A C 1
ATOM 737 O O . GLN A 1 93 ? -17.918 -1.578 -11.388 1.00 66.62 93 GLN A O 1
ATOM 742 N N . VAL A 1 94 ? -17.127 0.495 -11.030 1.00 70.94 94 VAL A N 1
ATOM 743 C CA . VAL A 1 94 ? -16.031 0.384 -11.993 1.00 70.94 94 VAL A CA 1
ATOM 744 C C . VAL A 1 94 ? -15.016 -0.615 -11.445 1.00 70.94 94 VAL A C 1
ATOM 746 O O . VAL A 1 94 ? -14.524 -0.462 -10.326 1.00 70.94 94 VAL A O 1
ATOM 749 N N . ASP A 1 95 ? -14.724 -1.654 -12.221 1.00 82.56 95 ASP A N 1
ATOM 750 C CA . ASP A 1 95 ? -13.651 -2.593 -11.911 1.00 82.56 95 ASP A CA 1
ATOM 751 C C . ASP A 1 95 ? -12.309 -1.878 -12.011 1.00 82.56 95 ASP A C 1
ATOM 753 O O . ASP A 1 95 ? -12.081 -1.118 -12.953 1.00 82.56 95 ASP A O 1
ATOM 757 N N . GLY A 1 96 ? -11.416 -2.120 -11.057 1.00 88.31 96 GLY A N 1
ATOM 758 C CA . GLY A 1 96 ? -10.132 -1.442 -10.984 1.00 88.31 96 GLY A CA 1
ATOM 759 C C . GLY A 1 96 ? -9.273 -1.940 -9.831 1.00 88.31 96 GLY A C 1
ATOM 760 O O . GLY A 1 96 ? -9.676 -2.814 -9.065 1.00 88.31 96 GLY A O 1
ATOM 761 N N . VAL A 1 97 ? -8.084 -1.360 -9.722 1.00 90.62 97 VAL A N 1
ATOM 762 C CA . VAL A 1 97 ? -7.103 -1.623 -8.666 1.00 90.62 97 VAL A CA 1
ATOM 763 C C . VAL A 1 97 ? -6.819 -0.339 -7.904 1.00 90.62 97 VAL A C 1
ATOM 765 O O . VAL A 1 97 ? -6.841 0.745 -8.482 1.00 90.62 97 VAL A O 1
ATOM 768 N N . VAL A 1 98 ? -6.535 -0.441 -6.611 1.00 91.81 98 VAL A N 1
ATOM 769 C CA . VAL A 1 98 ? -6.039 0.694 -5.826 1.00 91.81 98 VAL A CA 1
ATOM 770 C C . VAL A 1 98 ? -4.518 0.623 -5.814 1.00 91.81 98 VAL A C 1
ATOM 772 O O . VAL A 1 98 ? -3.949 -0.368 -5.362 1.00 91.81 98 VAL A O 1
ATOM 775 N N . VAL A 1 99 ? -3.860 1.663 -6.322 1.00 93.88 99 VAL A N 1
ATOM 776 C CA . VAL A 1 99 ? -2.399 1.791 -6.308 1.00 93.88 99 VAL A CA 1
ATOM 777 C C . VAL A 1 99 ? -1.995 2.772 -5.220 1.00 93.88 99 VAL A C 1
ATOM 779 O O . VAL A 1 99 ? -2.485 3.898 -5.172 1.00 93.88 99 VAL A O 1
ATOM 782 N N . ILE A 1 100 ? -1.093 2.329 -4.350 1.00 94.25 100 ILE A N 1
ATOM 783 C CA . ILE A 1 100 ? -0.571 3.093 -3.219 1.00 94.25 100 ILE A CA 1
ATOM 784 C C . ILE A 1 100 ? 0.915 3.356 -3.471 1.00 94.25 100 ILE A C 1
ATOM 786 O O . ILE A 1 100 ? 1.649 2.440 -3.842 1.00 94.25 100 ILE A O 1
ATOM 790 N N . ILE A 1 101 ? 1.347 4.604 -3.291 1.00 92.56 101 ILE A N 1
ATOM 791 C CA . ILE A 1 101 ? 2.733 5.036 -3.493 1.00 92.56 101 ILE A CA 1
ATOM 792 C C . ILE A 1 101 ? 3.186 5.734 -2.217 1.00 92.56 101 ILE A C 1
ATOM 794 O O . ILE A 1 101 ? 2.667 6.791 -1.869 1.00 92.56 101 ILE A O 1
ATOM 798 N N . ASN A 1 102 ? 4.161 5.140 -1.535 1.00 91.19 102 ASN A N 1
ATOM 799 C CA . ASN A 1 102 ? 4.739 5.649 -0.297 1.00 91.19 102 ASN A CA 1
ATOM 800 C C . ASN A 1 102 ? 6.246 5.370 -0.265 1.00 91.19 102 ASN A C 1
ATOM 802 O O . ASN A 1 102 ? 6.778 4.630 -1.097 1.00 91.19 102 ASN A O 1
ATOM 806 N N . GLU A 1 103 ? 6.932 5.960 0.711 1.00 90.31 103 GLU A N 1
ATOM 807 C CA . GLU A 1 103 ? 8.328 5.640 1.003 1.00 90.31 103 GLU A CA 1
ATOM 808 C C . GLU A 1 103 ? 8.483 4.206 1.557 1.00 90.31 103 GLU A C 1
ATOM 810 O O . GLU A 1 103 ? 7.537 3.665 2.135 1.00 90.31 103 GLU A O 1
ATOM 815 N N . PRO A 1 104 ? 9.674 3.583 1.442 1.00 92.06 104 PRO A N 1
ATOM 816 C CA . PRO A 1 104 ? 9.871 2.175 1.807 1.00 92.06 104 PRO A CA 1
ATOM 817 C C . PRO A 1 104 ? 9.517 1.814 3.260 1.00 92.06 104 PRO A C 1
ATOM 819 O O . PRO A 1 104 ? 9.003 0.723 3.502 1.00 92.06 104 PRO A O 1
ATOM 822 N N . HIS A 1 105 ? 9.756 2.723 4.211 1.00 89.25 105 HIS A N 1
ATOM 823 C CA . HIS A 1 105 ? 9.545 2.505 5.651 1.00 89.25 105 HIS A CA 1
ATOM 824 C C . HIS A 1 105 ? 8.153 2.949 6.141 1.00 89.25 105 HIS A C 1
ATOM 826 O O . HIS A 1 105 ? 7.849 2.871 7.332 1.00 89.25 105 HIS A O 1
ATOM 832 N N . VAL A 1 106 ? 7.307 3.459 5.242 1.00 90.12 106 VAL A N 1
ATOM 833 C CA . VAL A 1 106 ? 6.019 4.069 5.589 1.00 90.12 106 VAL A CA 1
ATOM 834 C C . VAL A 1 106 ? 4.898 3.041 5.543 1.00 90.12 106 VAL A C 1
ATOM 836 O O . VAL A 1 106 ? 4.810 2.238 4.615 1.00 90.12 106 VAL A O 1
ATOM 839 N N . TRP A 1 107 ? 3.998 3.090 6.531 1.00 90.00 107 TRP A N 1
ATOM 840 C CA . TRP A 1 107 ? 2.805 2.250 6.508 1.00 90.00 107 TRP A CA 1
ATOM 841 C C . TRP A 1 107 ? 1.803 2.766 5.462 1.00 90.00 107 TRP A C 1
ATOM 843 O O . TRP A 1 107 ? 1.377 3.922 5.550 1.00 90.00 107 TRP A O 1
ATOM 853 N N . PRO A 1 108 ? 1.391 1.935 4.491 1.00 90.94 108 PRO A N 1
ATOM 854 C CA . PRO A 1 108 ? 0.521 2.363 3.399 1.00 90.94 108 PRO A CA 1
ATOM 855 C C . PRO A 1 108 ? -0.909 2.631 3.884 1.00 90.94 108 PRO A C 1
ATOM 857 O O . PRO A 1 108 ? -1.537 1.759 4.490 1.00 90.94 108 PRO A O 1
ATOM 860 N N . ASN A 1 109 ? -1.454 3.812 3.569 1.00 82.06 109 ASN A N 1
ATOM 861 C CA . ASN A 1 109 ? -2.791 4.216 4.029 1.00 82.06 109 ASN A CA 1
ATOM 862 C C . ASN A 1 109 ? -3.719 4.803 2.945 1.00 82.06 109 ASN A C 1
ATOM 864 O O . ASN A 1 109 ? -4.938 4.713 3.082 1.00 82.06 109 ASN A O 1
ATOM 868 N N . SER A 1 110 ? -3.181 5.393 1.874 1.00 82.62 110 SER A N 1
ATOM 869 C CA . SER A 1 110 ? -3.949 6.157 0.887 1.00 82.62 110 SER A CA 1
ATOM 870 C C . SER A 1 110 ? -3.537 5.762 -0.520 1.00 82.62 110 SER A C 1
ATOM 872 O O . SER A 1 110 ? -2.355 5.749 -0.850 1.00 82.62 110 SER A O 1
ATOM 874 N N . GLY A 1 111 ? -4.523 5.439 -1.353 1.00 87.19 111 GLY A N 1
ATOM 875 C CA . GLY A 1 111 ? -4.292 4.954 -2.706 1.00 87.19 111 GLY A CA 1
ATOM 876 C C . GLY A 1 111 ? -5.214 5.595 -3.725 1.00 87.19 111 GLY A C 1
ATOM 877 O O . GLY A 1 111 ? -6.279 6.117 -3.398 1.00 87.19 111 GLY A O 1
ATOM 878 N N . THR A 1 112 ? -4.796 5.511 -4.979 1.00 89.75 112 THR A N 1
ATOM 879 C CA . THR A 1 112 ? -5.520 6.016 -6.141 1.00 89.75 112 THR A CA 1
ATOM 880 C C . THR A 1 112 ? -6.137 4.845 -6.893 1.00 89.75 112 THR A C 1
ATOM 882 O O . THR A 1 112 ? -5.458 3.864 -7.194 1.00 89.75 112 THR A O 1
ATOM 885 N N . MET A 1 113 ? -7.427 4.939 -7.215 1.00 90.25 113 MET A N 1
ATOM 886 C CA . MET A 1 113 ? -8.102 3.944 -8.048 1.00 90.25 113 MET A CA 1
ATOM 887 C C . MET A 1 113 ? -7.644 4.072 -9.506 1.00 90.25 113 MET A C 1
ATOM 889 O O . MET A 1 113 ? -7.725 5.148 -10.096 1.00 90.25 113 MET A O 1
ATOM 893 N N . ILE A 1 114 ? -7.235 2.956 -10.101 1.00 91.94 114 ILE A N 1
ATOM 894 C CA . ILE A 1 114 ? -6.963 2.809 -11.529 1.00 91.94 114 ILE A CA 1
ATOM 895 C C . ILE A 1 114 ? -8.015 1.864 -12.120 1.00 91.94 114 ILE A C 1
ATOM 897 O O . ILE A 1 114 ? -8.100 0.711 -11.689 1.00 91.94 114 ILE A O 1
ATOM 901 N N . PRO A 1 115 ? -8.823 2.313 -13.094 1.00 90.69 115 PRO A N 1
ATOM 902 C CA . PRO A 1 115 ? -9.844 1.474 -13.702 1.00 90.69 115 PRO A CA 1
ATOM 903 C C . PRO A 1 115 ? -9.226 0.357 -14.549 1.00 90.69 115 PRO A C 1
ATOM 905 O O . PRO A 1 115 ? -8.163 0.503 -15.157 1.00 90.69 115 PRO A O 1
ATOM 908 N N . SER A 1 116 ? -9.928 -0.764 -14.619 1.00 90.75 116 SER A N 1
ATOM 909 C CA . SER A 1 116 ? -9.613 -1.888 -15.495 1.00 90.75 116 SER A CA 1
ATOM 910 C C . SER A 1 116 ? -9.612 -1.469 -16.971 1.00 90.75 116 SER A C 1
ATOM 912 O O . SER A 1 116 ? -10.282 -0.516 -17.370 1.00 90.75 116 SER A O 1
ATOM 914 N N . GLY A 1 117 ? -8.810 -2.157 -17.787 1.00 90.06 117 GLY A N 1
ATOM 915 C CA . GLY A 1 117 ? -8.660 -1.838 -19.212 1.00 90.06 117 GLY A CA 1
ATOM 916 C C . GLY A 1 117 ? -7.874 -0.553 -19.505 1.00 90.06 117 GLY A C 1
ATOM 917 O O . GLY A 1 117 ? -7.798 -0.142 -20.661 1.00 90.06 117 GLY A O 1
ATOM 918 N N . SER A 1 118 ? -7.277 0.080 -18.490 1.00 92.31 118 SER A N 1
ATOM 919 C CA . SER A 1 118 ? -6.437 1.266 -18.662 1.00 92.31 118 SER A CA 1
ATOM 920 C C . SER A 1 118 ? -4.943 0.932 -18.634 1.00 92.31 118 SER A C 1
ATOM 922 O O . SER A 1 118 ? -4.502 -0.022 -17.993 1.00 92.31 118 SER A O 1
ATOM 924 N N . ARG A 1 119 ? -4.149 1.749 -19.335 1.00 93.81 119 ARG A N 1
ATOM 925 C CA . ARG A 1 119 ? -2.687 1.787 -19.221 1.00 93.81 119 ARG A CA 1
ATOM 926 C C . ARG A 1 119 ? -2.303 3.145 -18.655 1.00 93.81 119 ARG A C 1
ATOM 928 O O . ARG A 1 119 ? -2.501 4.158 -19.319 1.00 93.81 119 ARG A O 1
ATOM 935 N N . VAL A 1 120 ? -1.755 3.155 -17.446 1.00 93.75 120 VAL A N 1
ATOM 936 C CA . VAL A 1 120 ? -1.367 4.381 -16.740 1.00 93.75 120 VAL A CA 1
ATOM 937 C C . VAL A 1 120 ? 0.152 4.425 -16.618 1.00 93.75 120 VAL A C 1
ATOM 939 O O . VAL A 1 120 ? 0.767 3.439 -16.220 1.00 93.75 120 VAL A O 1
ATOM 942 N N . SER A 1 121 ? 0.752 5.563 -16.970 1.00 93.38 121 SER A N 1
ATOM 943 C CA . SER A 1 121 ? 2.145 5.874 -16.640 1.00 93.38 121 SER A CA 1
ATOM 944 C C . SER A 1 121 ? 2.153 6.930 -15.541 1.00 93.38 121 SER A C 1
ATOM 946 O O . SER A 1 121 ? 1.455 7.938 -15.652 1.00 93.38 121 SER A O 1
ATOM 948 N N . MET A 1 122 ? 2.889 6.673 -14.460 1.00 90.62 122 MET A N 1
ATOM 949 C CA . MET A 1 122 ? 2.942 7.534 -13.279 1.00 90.62 122 MET A CA 1
ATOM 950 C C . MET A 1 122 ? 4.375 8.027 -13.093 1.00 90.62 122 MET A C 1
ATOM 952 O O . MET A 1 122 ? 5.263 7.254 -12.737 1.00 90.62 122 MET A O 1
ATOM 956 N N . SER A 1 123 ? 4.608 9.318 -13.323 1.00 89.69 123 SER A N 1
ATOM 957 C CA . SER A 1 123 ? 5.891 9.950 -13.024 1.00 89.69 123 SER A CA 1
ATOM 958 C C . SER A 1 123 ? 5.988 10.251 -11.531 1.00 89.69 123 SER A C 1
ATOM 960 O O . SER A 1 123 ? 5.147 10.969 -10.989 1.00 89.69 123 SER A O 1
ATOM 962 N N . LEU A 1 124 ? 7.023 9.734 -10.873 1.00 87.69 124 LEU A N 1
ATOM 963 C CA . LEU A 1 124 ? 7.292 10.021 -9.467 1.00 87.69 124 LEU A CA 1
ATOM 964 C C . LEU A 1 124 ? 8.177 11.260 -9.338 1.00 87.69 124 LEU A C 1
ATOM 966 O O . LEU A 1 124 ? 9.230 11.342 -9.972 1.00 87.69 124 LEU A O 1
ATOM 970 N N . GLN A 1 125 ? 7.769 12.194 -8.483 1.00 85.62 125 GLN A N 1
ATOM 971 C CA . GLN A 1 125 ? 8.586 13.326 -8.059 1.00 85.62 125 GLN A CA 1
ATOM 972 C C . GLN A 1 125 ? 8.709 13.296 -6.538 1.00 85.62 125 GLN A C 1
ATOM 974 O O . GLN A 1 125 ? 7.705 13.260 -5.829 1.00 85.62 125 GLN A O 1
ATOM 979 N N . CYS A 1 126 ? 9.943 13.311 -6.038 1.00 81.56 126 CYS A N 1
ATOM 980 C CA . CYS A 1 126 ? 10.196 13.372 -4.605 1.00 81.56 126 CYS A CA 1
ATOM 981 C C . CYS A 1 126 ? 10.014 14.811 -4.123 1.00 81.56 126 CYS A C 1
ATOM 983 O O . CYS A 1 126 ? 10.701 15.717 -4.596 1.00 81.56 126 CYS A O 1
ATOM 985 N N . ILE A 1 127 ? 9.098 15.012 -3.180 1.00 81.75 127 ILE A N 1
ATOM 986 C CA . ILE A 1 127 ? 8.862 16.300 -2.532 1.00 81.75 127 ILE A CA 1
ATOM 987 C C . ILE A 1 127 ? 9.082 16.085 -1.038 1.00 81.75 127 ILE A C 1
ATOM 989 O O . ILE A 1 127 ? 8.430 15.239 -0.436 1.00 81.75 127 ILE A O 1
ATOM 993 N N . SER A 1 128 ? 9.998 16.845 -0.445 1.00 79.88 128 SER A N 1
ATOM 994 C CA . SER A 1 128 ? 10.233 16.858 0.999 1.00 79.88 128 SER A CA 1
ATOM 995 C C . SER A 1 128 ? 9.794 18.199 1.577 1.00 79.88 128 SER A C 1
ATOM 997 O O . SER A 1 128 ? 10.176 19.247 1.054 1.00 79.88 128 SER A O 1
ATOM 999 N N . GLY A 1 129 ? 9.028 18.171 2.664 1.00 78.12 129 GLY A N 1
ATOM 1000 C CA . GLY A 1 129 ? 8.626 19.357 3.418 1.00 78.12 129 GLY A CA 1
ATOM 1001 C C . GLY A 1 129 ? 9.095 19.270 4.867 1.00 78.12 129 GLY A C 1
ATOM 1002 O O . GLY A 1 129 ? 9.282 18.179 5.398 1.00 78.12 129 GLY A O 1
ATOM 1003 N N . TYR A 1 130 ? 9.275 20.419 5.512 1.00 78.38 130 TYR A N 1
ATOM 1004 C CA . TYR A 1 130 ? 9.584 20.503 6.938 1.00 78.38 130 TYR A CA 1
ATOM 1005 C C . TYR A 1 130 ? 8.480 21.259 7.674 1.00 78.38 130 TYR A C 1
ATOM 1007 O O . TYR A 1 130 ? 7.857 22.178 7.136 1.00 78.38 130 TYR A O 1
ATOM 1015 N N . ALA A 1 131 ? 8.232 20.867 8.921 1.00 77.94 131 ALA A N 1
ATOM 1016 C CA . ALA A 1 131 ? 7.294 21.571 9.777 1.00 77.94 131 ALA A CA 1
ATOM 1017 C C . ALA A 1 131 ? 7.854 22.950 10.158 1.00 77.94 131 ALA A C 1
ATOM 1019 O O . ALA A 1 131 ? 9.049 23.115 10.411 1.00 77.94 131 ALA A O 1
ATOM 1020 N N . THR A 1 132 ? 6.983 23.955 10.226 1.00 83.06 132 THR A N 1
ATOM 1021 C CA . THR A 1 132 ? 7.376 25.273 10.739 1.00 83.06 132 THR A CA 1
ATOM 1022 C C . THR A 1 132 ? 7.628 25.207 12.245 1.00 83.06 132 THR A C 1
ATOM 1024 O O . THR A 1 132 ? 7.057 24.375 12.951 1.00 83.06 132 THR A O 1
ATOM 1027 N N . ARG A 1 133 ? 8.436 26.137 12.770 1.00 79.44 133 ARG A N 1
ATOM 1028 C CA . ARG A 1 133 ? 8.791 26.189 14.197 1.00 79.44 133 ARG A CA 1
ATOM 1029 C C . ARG A 1 133 ? 7.571 26.205 15.130 1.00 79.44 133 ARG A C 1
ATOM 1031 O O . ARG A 1 133 ? 7.567 25.506 16.132 1.00 79.44 133 ARG A O 1
ATOM 1038 N N . ARG A 1 134 ? 6.498 26.904 14.744 1.00 81.56 134 ARG A N 1
ATOM 1039 C CA . ARG A 1 134 ? 5.240 26.960 15.508 1.00 81.56 134 ARG A CA 1
ATOM 1040 C C . ARG A 1 134 ? 4.560 25.591 15.657 1.00 81.56 134 ARG A C 1
ATOM 1042 O O . ARG A 1 134 ? 3.918 25.351 16.668 1.00 81.56 134 ARG A O 1
ATOM 1049 N N . VAL A 1 135 ? 4.680 24.712 14.659 1.00 78.06 135 VAL A N 1
ATOM 1050 C CA . VAL A 1 135 ? 4.122 23.348 14.713 1.00 78.06 135 VAL A CA 1
ATOM 1051 C C . VAL A 1 135 ? 4.978 22.457 15.614 1.00 78.06 135 VAL A C 1
ATOM 1053 O O . VAL A 1 135 ? 4.439 21.688 16.407 1.00 78.06 135 VAL A O 1
ATOM 1056 N N . LEU A 1 136 ? 6.304 22.608 15.539 1.00 75.25 136 LEU A N 1
ATOM 1057 C CA . LEU A 1 136 ? 7.254 21.875 16.382 1.00 75.25 136 LEU A CA 1
ATOM 1058 C C . LEU A 1 136 ? 7.118 22.229 17.872 1.00 75.25 136 LEU A C 1
ATOM 1060 O O . LEU A 1 136 ? 7.351 21.378 18.724 1.00 75.25 136 LEU A O 1
ATOM 1064 N N . GLU A 1 137 ? 6.717 23.464 18.176 1.00 81.00 137 GLU A N 1
ATOM 1065 C CA . GLU A 1 137 ? 6.533 23.992 19.535 1.00 81.00 137 GLU A CA 1
ATOM 1066 C C . GLU A 1 137 ? 5.124 23.753 20.116 1.00 81.00 137 GLU A C 1
ATOM 1068 O O . GLU A 1 137 ? 4.826 24.246 21.201 1.00 81.00 137 GLU A O 1
ATOM 1073 N N . LEU A 1 138 ? 4.240 23.018 19.424 1.00 80.44 138 LEU A N 1
ATOM 1074 C CA . LEU A 1 138 ? 2.934 22.655 19.988 1.00 80.44 138 LEU A CA 1
ATOM 1075 C C . LEU A 1 138 ? 3.090 21.809 21.261 1.00 80.44 138 LEU A C 1
ATOM 1077 O O . LEU A 1 138 ? 3.972 20.955 21.356 1.00 80.44 138 LEU A O 1
ATOM 1081 N N . ASP A 1 139 ? 2.189 22.021 22.221 1.00 80.44 139 ASP A N 1
ATOM 1082 C CA . ASP A 1 139 ? 2.167 21.249 23.463 1.00 80.44 139 ASP A CA 1
ATOM 1083 C C . ASP A 1 139 ? 2.019 19.739 23.178 1.00 80.44 139 ASP A C 1
ATOM 1085 O O . ASP A 1 139 ? 1.320 19.328 22.245 1.00 80.44 139 ASP A O 1
ATOM 1089 N N . LYS A 1 140 ? 2.660 18.890 23.995 1.00 72.44 140 LYS A N 1
ATOM 1090 C CA . LYS A 1 140 ? 2.707 17.428 23.778 1.00 72.44 140 LYS A CA 1
ATOM 1091 C C . LYS A 1 140 ? 1.327 16.763 23.759 1.00 72.44 140 LYS A C 1
ATOM 1093 O O . LYS A 1 140 ? 1.144 15.763 23.075 1.00 72.44 140 LYS A O 1
ATOM 1098 N N . ASP A 1 141 ? 0.361 17.302 24.494 1.00 74.44 141 ASP A N 1
ATOM 1099 C CA . ASP A 1 141 ? -1.037 16.856 24.523 1.00 74.44 141 ASP A CA 1
ATOM 1100 C C . ASP A 1 141 ? -1.799 17.176 23.226 1.00 74.44 141 ASP A C 1
ATOM 1102 O O . ASP A 1 141 ? -2.817 16.549 22.937 1.00 74.44 141 ASP A O 1
ATOM 1106 N N . LYS A 1 142 ? -1.281 18.105 22.415 1.00 71.69 142 LYS A N 1
ATOM 1107 C CA . LYS A 1 142 ? -1.855 18.525 21.129 1.00 71.69 142 LYS A CA 1
ATOM 1108 C C . LYS A 1 142 ? -1.148 17.910 19.921 1.00 71.69 142 LYS A C 1
ATOM 1110 O O . LYS A 1 142 ? -1.587 18.130 18.795 1.00 71.69 142 LYS A O 1
ATOM 1115 N N . GLN A 1 143 ? -0.081 17.139 20.134 1.00 72.38 143 GLN A N 1
ATOM 1116 C CA . GLN A 1 143 ? 0.665 16.439 19.088 1.00 72.38 143 GLN A CA 1
ATOM 1117 C C . GLN A 1 143 ? 0.307 14.940 19.099 1.00 72.38 143 GLN A C 1
ATOM 1119 O O . GLN A 1 143 ? 0.973 14.154 19.776 1.00 72.38 143 GLN A O 1
ATOM 1124 N N . PRO A 1 144 ? -0.732 14.497 18.359 1.00 67.81 144 PRO A N 1
ATOM 1125 C CA . PRO A 1 144 ? -1.139 13.089 18.349 1.00 67.81 144 PRO A CA 1
ATOM 1126 C C . PRO A 1 144 ? -0.089 12.167 17.716 1.00 67.81 144 PRO A C 1
ATOM 1128 O O . PRO A 1 144 ? -0.118 10.959 17.944 1.00 67.81 144 PRO A O 1
ATOM 1131 N N . CYS A 1 145 ? 0.831 12.726 16.929 1.00 77.62 145 CYS A N 1
ATOM 1132 C CA . CYS A 1 145 ? 1.906 11.997 16.285 1.00 77.62 145 CYS A CA 1
ATOM 1133 C C . CYS A 1 145 ? 3.227 12.727 16.462 1.00 77.62 145 CYS A C 1
ATOM 1135 O O . CYS A 1 145 ? 3.293 13.950 16.351 1.00 77.62 145 CYS A O 1
ATOM 1137 N N . GLN A 1 146 ? 4.268 11.950 16.725 1.00 73.44 146 GLN A N 1
ATOM 1138 C CA . GLN A 1 146 ? 5.613 12.438 16.987 1.00 73.44 146 GLN A CA 1
ATOM 1139 C C . GLN A 1 146 ? 6.564 11.903 15.920 1.00 73.44 146 GLN A C 1
ATOM 1141 O O . GLN A 1 146 ? 6.237 10.956 15.200 1.00 73.44 146 GLN A O 1
ATOM 1146 N N . TYR A 1 147 ? 7.723 12.544 15.818 1.00 73.62 147 TYR A N 1
ATOM 1147 C CA . TYR A 1 147 ? 8.844 12.025 15.048 1.00 73.62 147 TYR A CA 1
ATOM 1148 C C . TYR A 1 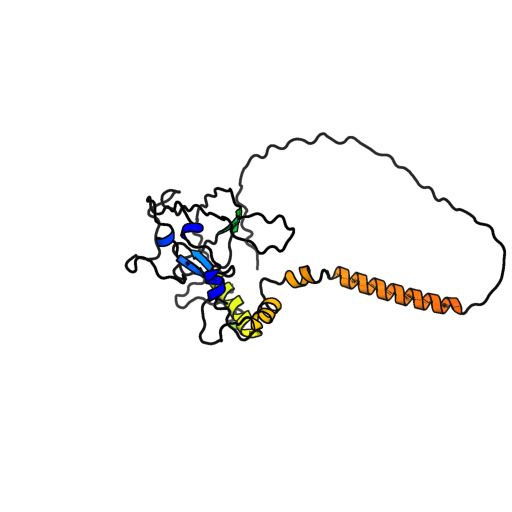147 ? 9.244 10.643 15.573 1.00 73.62 147 TYR A C 1
ATOM 1150 O O . TYR A 1 147 ? 9.074 10.346 16.759 1.00 73.62 147 TYR A O 1
ATOM 1158 N N . ASP A 1 148 ? 9.747 9.798 14.682 1.00 73.19 148 ASP A N 1
ATOM 1159 C CA . ASP A 1 148 ? 10.345 8.529 15.067 1.00 73.19 148 ASP A CA 1
ATOM 1160 C C . ASP A 1 148 ? 11.664 8.735 15.839 1.00 73.19 148 ASP A C 1
ATOM 1162 O O . ASP A 1 148 ? 12.122 9.860 16.063 1.00 73.19 148 ASP A O 1
ATOM 1166 N N . GLU A 1 149 ? 12.287 7.634 16.261 1.00 75.12 149 GLU A N 1
ATOM 1167 C CA . GLU A 1 149 ? 13.557 7.651 17.003 1.00 75.12 149 GLU A CA 1
ATOM 1168 C C . GLU A 1 149 ? 14.700 8.331 16.225 1.00 75.12 149 GLU A C 1
ATOM 1170 O O . GLU A 1 149 ? 15.639 8.844 16.832 1.00 75.12 149 GLU A O 1
ATOM 1175 N N . ASN A 1 150 ? 14.594 8.394 14.893 1.00 77.50 150 ASN A N 1
ATOM 1176 C CA . ASN A 1 150 ? 15.567 9.016 13.998 1.00 77.50 150 ASN A CA 1
ATOM 1177 C C . ASN A 1 150 ? 15.251 10.494 13.711 1.00 77.50 150 ASN A C 1
ATOM 1179 O O . ASN A 1 150 ? 15.973 11.141 12.950 1.00 77.50 150 ASN A O 1
ATOM 1183 N N . GLY A 1 151 ? 14.184 11.043 14.297 1.00 73.31 151 GLY A N 1
ATOM 1184 C CA . GLY A 1 151 ? 13.758 12.416 14.052 1.00 73.31 151 GLY A CA 1
ATOM 1185 C C . GLY A 1 151 ? 13.055 12.612 12.706 1.00 73.31 151 GLY A C 1
ATOM 1186 O O . GLY A 1 151 ? 13.002 13.739 12.216 1.00 73.31 151 GLY A O 1
ATOM 1187 N N . VAL A 1 152 ? 12.508 11.553 12.101 1.00 79.88 152 VAL A N 1
ATOM 1188 C CA . VAL A 1 152 ? 11.759 11.596 10.836 1.00 79.88 152 VAL A CA 1
ATOM 1189 C C . VAL A 1 152 ? 10.266 11.416 11.106 1.00 79.88 152 VAL A C 1
ATOM 1191 O O . VAL A 1 152 ? 9.841 10.620 11.940 1.00 79.88 152 VAL A O 1
ATOM 1194 N N . TYR A 1 153 ? 9.442 12.217 10.432 1.00 82.38 153 TYR A N 1
ATOM 1195 C CA . TYR A 1 153 ? 7.991 12.163 10.569 1.00 82.38 153 TYR A CA 1
ATOM 1196 C C . TYR A 1 153 ? 7.356 11.682 9.274 1.00 82.38 153 TYR A C 1
ATOM 1198 O O . TYR A 1 153 ? 7.545 12.288 8.220 1.00 82.38 153 TYR A O 1
ATOM 1206 N N . HIS A 1 154 ? 6.531 10.645 9.391 1.00 86.00 154 HIS A N 1
ATOM 1207 C CA . HIS A 1 154 ? 5.729 10.125 8.295 1.00 86.00 154 HIS A CA 1
ATOM 1208 C C . HIS A 1 154 ? 4.248 10.246 8.640 1.00 86.00 154 HIS A C 1
ATOM 1210 O O . HIS A 1 154 ? 3.737 9.569 9.542 1.00 86.00 154 HIS A O 1
ATOM 1216 N N . GLN A 1 155 ? 3.551 11.113 7.909 1.00 84.94 155 GLN A N 1
ATOM 1217 C CA . GLN A 1 155 ? 2.140 11.405 8.142 1.00 84.94 155 GLN A CA 1
ATOM 1218 C C . GLN A 1 155 ? 1.269 10.154 7.986 1.00 84.94 155 GLN A C 1
ATOM 1220 O O . GLN A 1 155 ? 0.332 9.940 8.754 1.00 84.94 155 GLN A O 1
ATOM 1225 N N . GLU A 1 156 ? 1.572 9.299 7.020 1.00 87.06 156 GLU A N 1
ATOM 1226 C CA . GLU A 1 156 ? 0.767 8.130 6.698 1.00 87.06 156 GLU A CA 1
ATOM 1227 C C . GLU A 1 156 ? 0.868 7.054 7.776 1.00 87.06 156 GLU A C 1
ATOM 1229 O O . GLU A 1 156 ? -0.152 6.513 8.224 1.00 87.06 156 GLU A O 1
ATOM 1234 N N . THR A 1 157 ? 2.085 6.822 8.270 1.00 88.31 157 THR A N 1
ATOM 1235 C CA . THR A 1 157 ? 2.337 5.961 9.427 1.00 88.31 157 THR A CA 1
ATOM 1236 C C . THR A 1 157 ? 1.637 6.512 10.667 1.00 88.31 157 THR A C 1
ATOM 1238 O O . THR A 1 157 ? 0.934 5.768 11.349 1.00 88.31 157 THR A O 1
ATOM 1241 N N . CYS A 1 158 ? 1.746 7.819 10.921 1.00 87.06 158 CYS A N 1
ATOM 1242 C CA . CYS A 1 158 ? 1.034 8.508 11.998 1.00 87.06 158 CYS A CA 1
ATOM 1243 C C . CYS A 1 158 ? -0.481 8.250 11.950 1.00 87.06 158 CYS A C 1
ATOM 1245 O O . CYS A 1 158 ? -1.067 7.799 12.935 1.00 87.06 158 CYS A O 1
ATOM 1247 N N . LEU A 1 159 ? -1.120 8.478 10.799 1.00 87.06 159 LEU A N 1
ATOM 1248 C CA . LEU A 1 159 ? -2.562 8.285 10.633 1.00 87.06 159 LEU A CA 1
ATOM 1249 C C . LEU A 1 159 ? -2.971 6.821 10.838 1.00 87.06 159 LEU A C 1
ATOM 1251 O O . LEU A 1 159 ? -3.988 6.550 11.478 1.00 87.06 159 LEU A O 1
ATOM 1255 N N . SER A 1 160 ? -2.162 5.881 10.351 1.00 87.19 160 SER A N 1
ATOM 1256 C CA . SER A 1 160 ? -2.398 4.444 10.522 1.00 87.19 160 SER A CA 1
ATOM 1257 C C . SER A 1 160 ? -2.300 4.027 11.994 1.00 87.19 160 SER A C 1
ATOM 1259 O O . SER A 1 160 ? -3.168 3.326 12.517 1.00 87.19 160 SER A O 1
ATOM 1261 N N . LEU A 1 161 ? -1.278 4.512 12.706 1.00 86.12 161 LEU A N 1
ATOM 1262 C CA . LEU A 1 161 ? -1.110 4.276 14.141 1.00 86.12 161 LEU A CA 1
ATOM 1263 C C . LEU A 1 161 ? -2.211 4.941 14.966 1.00 86.12 161 LEU A C 1
ATOM 1265 O O . LEU A 1 161 ? -2.671 4.345 15.938 1.00 86.12 161 LEU A O 1
ATOM 1269 N N . CYS A 1 162 ? -2.666 6.126 14.560 1.00 85.94 162 CYS A N 1
ATOM 1270 C CA . CYS A 1 162 ? -3.791 6.817 15.173 1.00 85.94 162 CYS A CA 1
ATOM 1271 C C . CYS A 1 162 ? -5.058 5.960 15.071 1.00 85.94 162 CYS A C 1
ATOM 1273 O O . CYS A 1 162 ? -5.641 5.618 16.098 1.00 85.94 162 CYS A O 1
ATOM 1275 N N . LYS A 1 163 ? -5.441 5.507 13.869 1.00 86.19 163 LYS A N 1
ATOM 1276 C CA . LYS A 1 163 ? -6.600 4.612 13.671 1.00 86.19 163 LYS A CA 1
ATOM 1277 C C . LYS A 1 163 ? -6.496 3.337 14.510 1.00 86.19 163 LYS A C 1
ATOM 1279 O O . LYS A 1 163 ? -7.455 2.958 15.179 1.00 86.19 163 LYS A O 1
ATOM 1284 N N . ARG A 1 164 ? -5.318 2.710 14.540 1.00 87.19 164 ARG A N 1
ATOM 1285 C CA . ARG A 1 164 ? -5.046 1.535 15.379 1.00 87.19 164 ARG A CA 1
ATOM 1286 C C . ARG A 1 164 ? -5.221 1.838 16.870 1.00 87.19 164 ARG A C 1
ATOM 1288 O O . ARG A 1 164 ? -5.822 1.041 17.584 1.00 87.19 164 ARG A O 1
ATOM 1295 N N . TYR A 1 165 ? -4.714 2.979 17.339 1.00 86.31 165 TYR A N 1
ATOM 1296 C CA . TYR A 1 165 ? -4.864 3.428 18.724 1.00 86.31 165 TYR A CA 1
ATOM 1297 C C . TYR A 1 165 ? -6.331 3.681 19.083 1.00 86.31 165 TYR A C 1
ATOM 1299 O O . TYR A 1 165 ? -6.767 3.255 20.148 1.00 86.31 165 TYR A O 1
ATOM 1307 N N . TRP A 1 166 ? -7.105 4.306 18.191 1.00 86.75 166 TRP A N 1
ATOM 1308 C CA . TRP A 1 166 ? -8.548 4.483 18.364 1.00 86.75 166 TRP A CA 1
ATOM 1309 C C . TRP A 1 166 ? -9.253 3.141 18.560 1.00 86.75 166 TRP A C 1
ATOM 1311 O O . TRP A 1 166 ? -9.969 2.966 19.544 1.00 86.75 166 TRP A O 1
ATOM 1321 N N . VAL A 1 167 ? -8.986 2.158 17.698 1.00 87.75 167 VAL A N 1
ATOM 1322 C CA . VAL A 1 167 ? -9.560 0.816 17.862 1.00 87.75 167 VAL A CA 1
ATOM 1323 C C . VAL A 1 167 ? -9.136 0.183 19.188 1.00 87.75 167 VAL A C 1
ATOM 1325 O O . VAL A 1 167 ? -9.983 -0.302 19.933 1.00 87.75 167 VAL A O 1
ATOM 1328 N N . ALA A 1 168 ? -7.849 0.232 19.529 1.00 88.44 168 ALA A N 1
ATOM 1329 C CA . ALA A 1 168 ? -7.352 -0.340 20.777 1.00 88.44 168 ALA A CA 1
ATOM 1330 C C . ALA A 1 168 ? -7.967 0.326 22.019 1.00 88.44 168 ALA A C 1
ATOM 1332 O O . ALA A 1 168 ? -8.249 -0.348 23.007 1.00 88.44 168 ALA A O 1
ATOM 1333 N N . LYS A 1 169 ? -8.225 1.635 21.965 1.00 87.19 169 LYS A N 1
ATOM 1334 C CA . LYS A 1 169 ? -8.825 2.399 23.062 1.00 87.19 169 LYS A CA 1
ATOM 1335 C C . LYS A 1 169 ? -10.295 2.045 23.291 1.00 87.19 169 LYS A C 1
ATOM 1337 O O . LYS A 1 169 ? -10.688 1.886 24.441 1.00 87.19 169 LYS A O 1
ATOM 1342 N N . TYR A 1 170 ? -11.095 1.934 22.230 1.00 89.12 170 TYR A N 1
ATOM 1343 C CA . TYR A 1 170 ? -12.549 1.744 22.350 1.00 89.12 170 TYR A CA 1
ATOM 1344 C C . TYR A 1 170 ? -12.986 0.279 22.287 1.00 89.12 170 TYR A C 1
ATOM 1346 O O . TYR A 1 170 ? -13.934 -0.096 22.968 1.00 89.12 170 TYR A O 1
ATOM 1354 N N . CYS A 1 171 ? -12.283 -0.551 21.518 1.00 89.75 171 CYS A N 1
ATOM 1355 C CA . CYS A 1 171 ? -12.591 -1.974 21.359 1.00 89.75 171 CYS A CA 1
ATOM 1356 C C . CYS A 1 171 ? -11.665 -2.889 22.167 1.00 89.75 171 CYS A C 1
ATOM 1358 O O . CYS A 1 171 ? -11.847 -4.102 22.152 1.00 89.75 171 CYS A O 1
ATOM 1360 N N . SER A 1 172 ? -10.653 -2.336 22.853 1.00 91.94 172 SER A N 1
ATOM 1361 C CA . SER A 1 172 ? -9.695 -3.104 23.669 1.00 91.94 172 SER A CA 1
ATOM 1362 C C . SER A 1 172 ? -9.019 -4.260 22.912 1.00 91.94 172 SER A C 1
ATOM 1364 O O . SER A 1 172 ? -8.621 -5.261 23.509 1.00 91.94 172 SER A O 1
ATOM 1366 N N . CYS A 1 173 ? -8.869 -4.121 21.591 1.00 91.25 173 CYS A N 1
ATOM 1367 C CA . CYS A 1 173 ? -8.250 -5.111 20.716 1.00 91.25 173 CYS A CA 1
ATOM 1368 C C . CYS A 1 173 ? -7.419 -4.437 19.613 1.00 91.25 173 CYS A C 1
ATOM 1370 O O . CYS A 1 173 ? -7.612 -3.265 19.291 1.00 91.25 173 CYS A O 1
ATOM 1372 N N . ASN A 1 174 ? -6.477 -5.174 19.026 1.00 90.44 174 ASN A N 1
ATOM 1373 C CA . ASN A 1 174 ? -5.653 -4.727 17.908 1.00 90.44 174 ASN A CA 1
ATOM 1374 C C . ASN A 1 174 ? -6.059 -5.466 16.619 1.00 90.44 174 ASN A C 1
ATOM 1376 O O . ASN A 1 174 ? -5.955 -6.691 16.558 1.00 90.44 174 ASN A O 1
ATOM 1380 N N . PRO A 1 175 ? -6.499 -4.771 15.557 1.00 89.19 175 PRO A N 1
ATOM 1381 C CA . PRO A 1 175 ? -6.799 -5.420 14.287 1.00 89.19 175 PRO A CA 1
ATOM 1382 C C . PRO A 1 175 ? -5.502 -5.649 13.494 1.00 89.19 175 PRO A C 1
ATOM 1384 O O . PRO A 1 175 ? -5.187 -4.929 12.545 1.00 89.19 175 PRO A O 1
ATOM 1387 N N . SER A 1 176 ? -4.741 -6.678 13.884 1.00 88.31 176 SER A N 1
ATOM 1388 C CA . SER A 1 176 ? -3.438 -7.044 13.292 1.00 88.31 176 SER A CA 1
ATOM 1389 C C . SER A 1 176 ? -3.488 -7.436 11.811 1.00 88.31 176 SER A C 1
ATOM 1391 O O . SER A 1 176 ? -2.449 -7.629 11.171 1.00 88.31 176 SER A O 1
ATOM 1393 N N . PHE A 1 177 ? -4.692 -7.573 11.256 1.00 85.69 177 PHE A N 1
ATOM 1394 C CA . PHE A 1 177 ? -4.928 -7.812 9.838 1.00 85.69 177 PHE A CA 1
ATOM 1395 C C . PHE A 1 177 ? -4.792 -6.547 8.977 1.00 85.69 177 PHE A C 1
ATOM 1397 O O . PHE A 1 177 ? -4.465 -6.671 7.802 1.00 85.69 177 PHE A O 1
ATOM 1404 N N . PHE A 1 178 ? -4.973 -5.352 9.549 1.00 86.00 178 PHE A N 1
ATOM 1405 C CA . PHE A 1 178 ? -4.797 -4.072 8.844 1.00 86.00 178 PHE A CA 1
ATOM 1406 C C . PHE A 1 178 ? -3.581 -3.278 9.312 1.00 86.00 178 PHE A C 1
ATOM 1408 O O . PHE A 1 178 ? -3.039 -2.476 8.554 1.00 86.00 178 PHE A O 1
ATOM 1415 N N . PHE A 1 179 ? -3.143 -3.500 10.550 1.00 85.25 179 PHE A N 1
ATOM 1416 C CA . PHE A 1 179 ? -2.061 -2.742 11.166 1.00 85.25 179 PHE A CA 1
ATOM 1417 C C . PHE A 1 179 ? -0.990 -3.667 11.757 1.00 85.25 179 PHE A C 1
ATOM 1419 O O . PHE A 1 179 ? -1.237 -4.867 11.919 1.00 85.25 179 PHE A O 1
ATOM 1426 N N . PRO A 1 180 ? 0.194 -3.135 12.116 1.00 81.44 180 PRO A N 1
ATOM 1427 C CA . PRO A 1 180 ? 1.216 -3.911 12.802 1.00 81.44 180 PRO A CA 1
ATOM 1428 C C . PRO A 1 180 ? 0.672 -4.593 14.062 1.00 81.44 180 PRO A C 1
ATOM 1430 O O . PRO A 1 180 ? -0.152 -4.032 14.797 1.00 81.44 180 PRO A O 1
ATOM 1433 N N . ALA A 1 181 ? 1.151 -5.810 14.318 1.00 77.44 181 ALA A N 1
ATOM 1434 C CA . ALA A 1 181 ? 0.853 -6.515 15.557 1.00 77.44 181 ALA A CA 1
ATOM 1435 C C . ALA A 1 181 ? 1.398 -5.725 16.758 1.00 77.44 181 ALA A C 1
ATOM 1437 O O . ALA A 1 181 ? 2.409 -5.027 16.660 1.00 77.44 181 ALA A O 1
ATOM 1438 N N . ASN A 1 182 ? 0.716 -5.818 17.896 1.00 77.88 182 ASN A N 1
ATOM 1439 C CA . ASN A 1 182 ? 1.115 -5.139 19.120 1.00 77.88 182 ASN A CA 1
ATOM 1440 C C . ASN A 1 182 ? 0.950 -6.091 20.303 1.00 77.88 182 ASN A C 1
ATOM 1442 O O . ASN A 1 182 ? -0.081 -6.737 20.426 1.00 77.88 182 ASN A O 1
ATOM 1446 N N . THR A 1 183 ? 1.944 -6.153 21.185 1.00 78.00 183 THR A N 1
ATOM 1447 C CA . THR A 1 183 ? 1.935 -7.041 22.357 1.00 78.00 183 THR A CA 1
ATOM 1448 C C . THR A 1 183 ? 1.048 -6.544 23.500 1.00 78.00 183 THR A C 1
ATOM 1450 O O . THR A 1 183 ? 0.712 -7.320 24.387 1.00 78.00 183 THR A O 1
ATOM 1453 N N . ARG A 1 184 ? 0.654 -5.263 23.504 1.00 83.81 184 ARG A N 1
ATOM 1454 C CA . ARG A 1 184 ? -0.151 -4.661 24.582 1.00 83.81 184 ARG A CA 1
ATOM 1455 C C . ARG A 1 184 ? -1.631 -5.015 24.521 1.00 83.81 184 ARG A C 1
ATOM 1457 O O . ARG A 1 184 ? -2.309 -4.928 25.537 1.00 83.81 184 ARG A O 1
ATOM 1464 N N . PHE A 1 185 ? -2.141 -5.350 23.341 1.00 86.38 185 PHE A N 1
ATOM 1465 C CA . PHE A 1 185 ? -3.558 -5.614 23.123 1.00 86.38 185 PHE A CA 1
ATOM 1466 C C . PHE A 1 185 ? -3.715 -6.971 22.455 1.00 86.38 185 PHE A C 1
ATOM 1468 O O . PHE A 1 185 ? -2.937 -7.315 21.569 1.00 86.38 185 PHE A O 1
ATOM 1475 N N . ARG A 1 186 ? -4.743 -7.725 22.854 1.00 91.12 186 ARG A N 1
ATOM 1476 C CA . ARG A 1 186 ? -5.117 -8.953 22.148 1.00 91.12 186 ARG A CA 1
ATOM 1477 C C . ARG A 1 186 ? -5.535 -8.631 20.717 1.00 91.12 186 ARG A C 1
ATOM 1479 O O . ARG A 1 186 ? -6.071 -7.552 20.455 1.00 91.12 186 ARG A O 1
ATOM 1486 N N . ASP A 1 187 ? -5.368 -9.582 19.812 1.00 90.38 187 ASP A N 1
ATOM 1487 C CA . ASP A 1 187 ? -5.900 -9.432 18.463 1.00 90.38 187 ASP A CA 1
ATOM 1488 C C . ASP A 1 187 ? -7.439 -9.456 18.463 1.00 90.38 187 ASP A C 1
ATOM 1490 O O . ASP A 1 187 ? -8.073 -10.148 19.269 1.00 90.38 187 ASP A O 1
ATOM 1494 N N . CYS A 1 188 ? -8.042 -8.660 17.575 1.00 89.19 188 CYS A N 1
ATOM 1495 C CA . CYS A 1 188 ? -9.498 -8.606 17.425 1.00 89.19 188 CYS A CA 1
ATOM 1496 C C . CYS A 1 188 ? -10.044 -9.922 16.837 1.00 89.19 188 CYS A C 1
ATOM 1498 O O . CYS A 1 188 ? -9.496 -10.460 15.869 1.00 89.19 188 CYS A O 1
ATOM 1500 N N . THR A 1 189 ? -11.147 -10.415 17.398 1.00 90.00 189 THR A N 1
ATOM 1501 C CA . THR A 1 189 ? -11.891 -11.599 16.945 1.00 90.00 189 THR A CA 1
ATOM 1502 C C . THR A 1 189 ? -13.107 -11.193 16.108 1.00 90.00 189 THR A C 1
ATOM 1504 O O . THR A 1 189 ? -13.319 -10.016 15.818 1.00 90.00 189 THR A O 1
ATOM 1507 N N . ILE A 1 190 ? -13.900 -12.175 15.660 1.00 86.38 190 ILE A N 1
ATOM 1508 C CA . ILE A 1 190 ? -15.111 -11.924 14.861 1.00 86.38 190 ILE A CA 1
ATOM 1509 C C . ILE A 1 190 ? -16.164 -11.180 15.694 1.00 86.38 190 ILE A C 1
ATOM 1511 O O . ILE A 1 190 ? -16.888 -10.351 15.158 1.00 86.38 190 ILE A O 1
ATOM 1515 N N . GLU A 1 191 ? -16.215 -11.408 17.005 1.00 87.69 191 GLU A N 1
ATOM 1516 C CA . GLU A 1 191 ? -17.146 -10.717 17.907 1.00 87.69 191 GLU A CA 1
ATOM 1517 C C . GLU A 1 191 ? -16.844 -9.213 17.988 1.00 87.69 191 GLU A C 1
ATOM 1519 O O . GLU A 1 191 ? -17.756 -8.384 18.019 1.00 87.69 191 GLU A O 1
ATOM 1524 N N . ASP A 1 192 ? -15.563 -8.843 17.900 1.00 88.31 192 ASP A N 1
ATOM 1525 C CA . ASP A 1 192 ? -15.132 -7.446 17.925 1.00 88.31 192 ASP A CA 1
ATOM 1526 C C . ASP A 1 192 ? -15.496 -6.687 16.638 1.00 88.31 192 ASP A C 1
ATOM 1528 O O . ASP A 1 192 ? -15.425 -5.458 16.628 1.00 88.31 192 ASP A O 1
ATOM 1532 N N . PHE A 1 193 ? -15.927 -7.363 15.559 1.00 84.06 193 PHE A N 1
ATOM 1533 C CA . PHE A 1 193 ? -16.324 -6.689 14.313 1.00 84.06 193 PHE A CA 1
ATOM 1534 C C . PHE A 1 193 ? -17.443 -5.675 14.534 1.00 84.06 193 PHE A C 1
ATOM 1536 O O . PHE A 1 193 ? -17.444 -4.627 13.892 1.00 84.06 193 PHE A O 1
ATOM 1543 N N . ILE A 1 194 ? -18.365 -5.945 15.460 1.00 84.81 194 ILE A N 1
ATOM 1544 C CA . ILE A 1 194 ? -19.439 -5.004 15.798 1.00 84.81 194 ILE A CA 1
ATOM 1545 C C . ILE A 1 194 ? -18.838 -3.706 16.349 1.00 84.81 194 ILE A C 1
ATOM 1547 O O . ILE A 1 194 ? -19.216 -2.617 15.913 1.00 84.81 194 ILE A O 1
ATOM 1551 N N . CYS A 1 195 ? -17.852 -3.809 17.243 1.00 87.12 195 CYS A N 1
ATOM 1552 C CA . CYS A 1 195 ? -17.144 -2.647 17.771 1.00 87.12 195 CYS A CA 1
ATOM 1553 C C . CYS A 1 195 ? -16.337 -1.941 16.676 1.00 87.12 195 CYS A C 1
ATOM 1555 O O . CYS A 1 195 ? -16.420 -0.722 16.538 1.00 87.12 195 CYS A O 1
ATOM 1557 N N . LEU A 1 196 ? -15.626 -2.706 15.839 1.00 85.00 196 LEU A N 1
ATOM 1558 C CA . LEU A 1 196 ? -14.860 -2.163 14.720 1.00 85.00 196 LEU A CA 1
ATOM 1559 C C . LEU A 1 196 ? -15.732 -1.388 13.741 1.00 85.00 196 LEU A C 1
ATOM 1561 O O . LEU A 1 196 ? -15.264 -0.386 13.227 1.00 85.00 196 LEU A O 1
ATOM 1565 N N . ILE A 1 197 ? -16.960 -1.831 13.461 1.00 78.62 197 ILE A N 1
ATOM 1566 C CA . ILE A 1 197 ? -17.910 -1.121 12.591 1.00 78.62 197 ILE A CA 1
ATOM 1567 C C . ILE A 1 197 ? -18.463 0.117 13.304 1.00 78.62 197 ILE A C 1
ATOM 1569 O O . ILE A 1 197 ? -18.513 1.189 12.706 1.00 78.62 197 ILE A O 1
ATOM 1573 N N . THR A 1 198 ? -18.826 -0.016 14.582 1.00 78.19 198 THR A N 1
ATOM 1574 C CA . THR A 1 198 ? -19.407 1.066 15.395 1.00 78.19 198 THR A CA 1
ATOM 1575 C C . THR A 1 198 ? -18.448 2.242 15.566 1.00 78.19 198 THR A C 1
ATOM 1577 O O . THR A 1 198 ? -18.852 3.395 15.448 1.00 78.19 198 THR A O 1
ATOM 1580 N N . TYR A 1 199 ? -17.170 1.954 15.812 1.00 73.31 199 TYR A N 1
ATOM 1581 C CA . TYR A 1 199 ? -16.129 2.951 16.064 1.00 73.31 199 TYR A CA 1
ATOM 1582 C C . TYR A 1 199 ? -15.177 3.123 14.881 1.00 73.31 199 TYR A C 1
ATOM 1584 O O . TYR A 1 199 ? -14.096 3.698 15.033 1.00 73.31 199 TYR A O 1
ATOM 1592 N N . ASN A 1 200 ? -15.542 2.619 13.698 1.00 63.75 200 ASN A N 1
ATOM 1593 C CA . ASN A 1 200 ? -14.651 2.730 12.560 1.00 63.75 200 ASN A CA 1
ATOM 1594 C C . ASN A 1 200 ? -14.481 4.181 12.123 1.00 63.75 200 ASN A C 1
ATOM 1596 O O . ASN A 1 200 ? -15.447 4.890 11.842 1.00 63.75 200 ASN A O 1
ATOM 1600 N N . VAL A 1 201 ? -13.221 4.542 11.915 1.00 56.84 201 VAL A N 1
ATOM 1601 C CA . VAL A 1 201 ? -12.779 5.804 11.322 1.00 56.84 201 VAL A CA 1
ATOM 1602 C C . VAL A 1 201 ? -13.067 5.853 9.803 1.00 56.84 201 VAL A C 1
ATOM 1604 O O . VAL A 1 201 ? -13.028 6.931 9.221 1.00 56.84 201 VAL A O 1
ATOM 1607 N N . SER A 1 202 ? -13.451 4.734 9.163 1.00 52.00 202 SER A N 1
ATOM 1608 C CA . SER A 1 202 ? -13.780 4.671 7.719 1.00 52.00 202 SER A CA 1
ATOM 1609 C C . SER A 1 202 ? -15.198 4.178 7.365 1.00 52.00 202 SER A C 1
ATOM 1611 O O . SER A 1 202 ? -15.534 4.113 6.185 1.00 52.00 202 SER A O 1
ATOM 1613 N N . PHE A 1 203 ? -16.071 3.881 8.338 1.00 51.00 203 PHE A N 1
ATOM 1614 C CA . PHE A 1 203 ? -17.470 3.466 8.083 1.00 51.00 203 PHE A CA 1
ATOM 1615 C C . PHE A 1 203 ? -18.519 4.478 8.562 1.00 51.00 203 PHE A C 1
ATOM 1617 O O . PHE A 1 203 ? -19.704 4.155 8.636 1.00 51.00 203 PHE A O 1
ATOM 1624 N N . GLY A 1 204 ? -18.125 5.736 8.785 1.00 45.81 204 GLY A N 1
ATOM 1625 C CA . GLY A 1 204 ? -19.053 6.838 9.088 1.00 45.81 204 GLY A CA 1
ATOM 1626 C C . GLY A 1 204 ? -20.114 7.107 8.004 1.00 45.81 204 GLY A C 1
ATOM 1627 O O . GLY A 1 204 ? -21.014 7.913 8.213 1.00 45.81 204 GLY A O 1
ATOM 1628 N N . GLY A 1 205 ? -20.042 6.427 6.854 1.00 50.97 205 GLY A N 1
ATOM 1629 C CA . GLY A 1 205 ? -21.078 6.449 5.820 1.00 50.97 205 GLY A CA 1
ATOM 1630 C C . GLY A 1 205 ? -22.119 5.329 5.920 1.00 50.97 205 GLY A C 1
ATOM 1631 O O . GLY A 1 205 ? -23.206 5.492 5.383 1.00 50.97 205 GLY A O 1
ATOM 1632 N N . ILE A 1 206 ? -21.834 4.208 6.596 1.00 55.72 206 ILE A N 1
ATOM 1633 C CA . ILE A 1 206 ? -22.709 3.019 6.605 1.00 55.72 206 ILE A CA 1
ATOM 1634 C C . ILE A 1 206 ? -23.946 3.264 7.471 1.00 55.72 206 ILE A C 1
ATOM 1636 O O . ILE A 1 206 ? -25.055 2.989 7.035 1.00 55.72 206 ILE A O 1
ATOM 1640 N N . ILE A 1 207 ? -23.821 3.881 8.644 1.00 54.78 207 ILE A N 1
ATOM 1641 C CA . ILE A 1 207 ? -25.008 4.188 9.462 1.00 54.78 207 ILE A CA 1
ATOM 1642 C C . ILE A 1 207 ? -25.958 5.141 8.702 1.00 54.78 207 ILE A C 1
ATOM 1644 O O . ILE A 1 207 ? -27.171 4.938 8.716 1.00 54.78 207 ILE A O 1
ATOM 1648 N N . SER A 1 208 ? -25.411 6.086 7.928 1.00 53.00 208 SER A N 1
ATOM 1649 C CA . SER A 1 208 ? -26.171 6.968 7.028 1.00 53.00 208 SER A CA 1
ATOM 1650 C C . SER A 1 208 ? -26.781 6.235 5.820 1.00 53.00 208 SER A C 1
ATOM 1652 O O . SER A 1 208 ? -27.868 6.596 5.375 1.00 53.00 208 SER A O 1
ATOM 1654 N N . LEU A 1 209 ? -26.108 5.202 5.290 1.00 57.22 209 LEU A N 1
ATOM 1655 C CA . LEU A 1 209 ? -26.557 4.427 4.122 1.00 57.22 209 LEU A CA 1
ATOM 1656 C C . LEU A 1 209 ? -27.603 3.356 4.468 1.00 57.22 209 LEU A C 1
ATOM 1658 O O . LEU A 1 209 ? -28.468 3.066 3.648 1.00 57.22 209 LEU A O 1
ATOM 1662 N N . PHE A 1 210 ? -27.510 2.755 5.657 1.00 53.62 210 PHE A N 1
ATOM 1663 C CA . PHE A 1 210 ? -28.341 1.619 6.067 1.00 53.62 210 PHE A CA 1
ATOM 1664 C C . PHE A 1 210 ? -29.593 2.035 6.847 1.00 53.62 210 PHE A C 1
ATOM 1666 O O . PHE A 1 210 ? -30.584 1.312 6.803 1.00 53.62 210 PHE A O 1
ATOM 1673 N N . LEU A 1 211 ? -29.593 3.199 7.512 1.00 56.44 211 LEU A N 1
ATOM 1674 C CA . LEU A 1 211 ? -30.795 3.721 8.178 1.00 56.44 211 LEU A CA 1
ATOM 1675 C C . LEU A 1 211 ? -31.602 4.700 7.318 1.00 56.44 211 LEU A C 1
ATOM 1677 O O . LEU A 1 211 ? -32.717 5.036 7.702 1.00 56.44 211 LEU A O 1
ATOM 1681 N N . GLY A 1 212 ? -31.073 5.171 6.179 1.00 53.56 212 GLY A N 1
ATOM 1682 C CA . GLY A 1 212 ? -31.804 6.035 5.237 1.00 53.56 212 GLY A CA 1
ATOM 1683 C C . GLY A 1 212 ? -32.357 7.340 5.835 1.00 53.56 212 GLY A C 1
ATOM 1684 O O . GLY A 1 212 ? -33.135 8.036 5.188 1.00 53.56 212 GLY A O 1
ATOM 1685 N N . GLY A 1 213 ? -31.976 7.677 7.067 1.00 59.50 213 GLY A N 1
ATOM 1686 C CA . GLY A 1 213 ? -32.430 8.854 7.785 1.00 59.50 213 GLY A CA 1
ATOM 1687 C C . GLY A 1 213 ? -31.394 9.952 7.660 1.00 59.50 213 GLY A C 1
ATOM 1688 O O . GLY A 1 213 ? -30.395 9.952 8.372 1.00 59.50 213 GLY A O 1
ATOM 1689 N N . SER A 1 214 ? -31.632 10.913 6.773 1.00 68.56 214 SER A N 1
ATOM 1690 C CA . SER A 1 214 ? -30.941 12.198 6.887 1.00 68.56 214 SER A CA 1
ATOM 1691 C C . SER A 1 214 ? -31.476 12.940 8.117 1.00 68.56 214 SER A C 1
ATOM 1693 O O . SER A 1 214 ? -32.608 12.705 8.540 1.00 68.56 214 SER A O 1
ATOM 1695 N N . LEU A 1 215 ? -30.720 13.902 8.659 1.00 66.81 215 LEU A N 1
ATOM 1696 C CA . LEU A 1 215 ? -31.246 14.852 9.657 1.00 66.81 215 LEU A CA 1
ATOM 1697 C C . LEU A 1 215 ? -32.590 15.460 9.196 1.00 66.81 215 LEU A C 1
ATOM 1699 O O . LEU A 1 215 ? -33.496 15.667 9.998 1.00 66.81 215 LEU A O 1
ATOM 1703 N N . LEU A 1 216 ? -32.747 15.657 7.883 1.00 74.00 216 LEU A N 1
ATOM 1704 C CA . LEU A 1 216 ? -33.984 16.112 7.249 1.00 74.00 216 LEU A CA 1
ATOM 1705 C C . LEU A 1 216 ? -35.154 15.123 7.401 1.00 74.00 216 LEU A C 1
ATOM 1707 O O . LEU A 1 216 ? -36.268 15.567 7.649 1.00 74.00 216 LEU A O 1
ATOM 1711 N N . SER A 1 217 ? -34.913 13.809 7.348 1.00 80.12 217 SER A N 1
ATOM 1712 C CA . SER A 1 217 ? -35.939 12.776 7.564 1.00 80.12 217 SER A CA 1
ATOM 1713 C C . SER A 1 217 ? -36.468 12.794 9.003 1.00 80.12 217 SER A C 1
ATOM 1715 O O . SER A 1 217 ? -37.661 12.616 9.236 1.00 80.12 217 SER A O 1
ATOM 1717 N N . VAL A 1 218 ? -35.590 13.053 9.981 1.00 81.69 218 VAL A N 1
ATOM 1718 C CA . VAL A 1 218 ? -35.982 13.201 11.394 1.00 81.69 218 VAL A CA 1
ATOM 1719 C C . VAL A 1 218 ? -36.813 14.470 11.591 1.00 81.69 218 VAL A C 1
ATOM 1721 O O . VAL A 1 218 ? -37.852 14.428 12.247 1.00 81.69 218 VAL A O 1
ATOM 1724 N N . ILE A 1 219 ? -36.398 15.588 10.988 1.00 86.19 219 ILE A N 1
ATOM 1725 C CA . ILE A 1 219 ? -37.141 16.856 11.041 1.00 86.19 219 ILE A CA 1
ATOM 1726 C C . ILE A 1 219 ? -38.526 16.708 10.395 1.00 86.19 219 ILE A C 1
ATOM 1728 O O . ILE A 1 219 ? -39.511 17.185 10.955 1.00 86.19 219 ILE A O 1
ATOM 1732 N N . GLU A 1 220 ? -38.626 16.020 9.259 1.00 86.88 220 GLU A N 1
ATOM 1733 C CA . GLU A 1 220 ? -39.894 15.788 8.561 1.00 86.88 220 GLU A CA 1
ATOM 1734 C C . GLU A 1 220 ? -40.850 14.907 9.379 1.00 86.88 220 GLU A C 1
ATOM 1736 O O . GLU A 1 220 ? -42.037 15.219 9.487 1.00 86.88 220 GLU A O 1
ATOM 1741 N N . LEU A 1 221 ? -40.333 13.866 10.042 1.00 87.62 221 LEU A N 1
ATOM 1742 C CA . LEU A 1 221 ? -41.121 13.008 10.929 1.00 87.6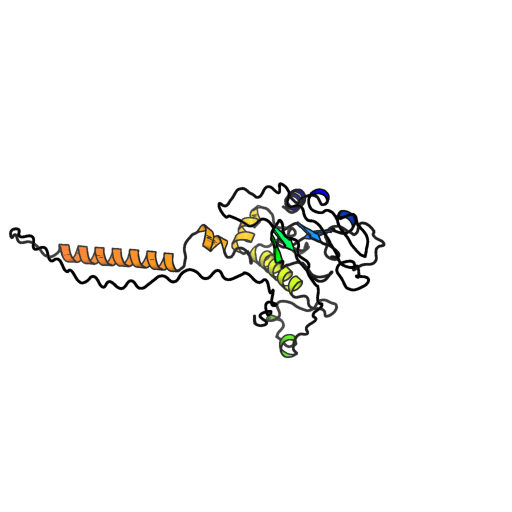2 221 LEU A CA 1
ATOM 1743 C C . LEU A 1 221 ? -41.643 13.779 12.151 1.00 87.62 221 LEU A C 1
ATOM 1745 O O . LEU A 1 221 ? -42.819 13.666 12.498 1.00 87.62 221 LEU A O 1
ATOM 1749 N N . VAL A 1 222 ? -40.807 14.620 12.766 1.00 91.62 222 VAL A N 1
ATOM 1750 C CA . VAL A 1 222 ? -41.228 15.500 13.868 1.00 91.62 222 VAL A CA 1
ATOM 1751 C C . VAL A 1 222 ? -42.277 16.508 13.393 1.00 91.62 222 VAL A C 1
ATOM 1753 O O . VAL A 1 222 ? -43.294 16.684 14.063 1.00 91.62 222 VAL A O 1
ATOM 1756 N N . TYR A 1 223 ? -42.081 17.128 12.227 1.00 91.81 223 TYR A N 1
ATOM 1757 C CA . TYR A 1 223 ? -43.053 18.052 11.640 1.00 91.81 223 TYR A CA 1
ATOM 1758 C C . TYR A 1 223 ? -44.413 17.377 11.415 1.00 91.81 223 TYR A C 1
ATOM 1760 O O . TYR A 1 223 ? -45.447 17.931 11.797 1.00 91.81 223 TYR A O 1
ATOM 1768 N N . TYR A 1 224 ? -44.421 16.157 10.870 1.00 91.75 224 TYR A N 1
ATOM 1769 C CA . TYR A 1 224 ? -45.643 15.379 10.671 1.00 91.75 224 TYR A CA 1
ATOM 1770 C C . TYR A 1 224 ? -46.348 15.070 11.992 1.00 91.75 224 TYR A C 1
ATOM 1772 O O . TYR A 1 224 ? -47.549 15.312 12.115 1.00 91.75 224 TYR A O 1
ATOM 1780 N N . LEU A 1 225 ? -45.616 14.588 12.999 1.00 91.75 225 LEU A N 1
ATOM 1781 C CA . LEU A 1 225 ? -46.185 14.260 14.307 1.00 91.75 225 LEU A CA 1
ATOM 1782 C C . LEU A 1 225 ? -46.764 15.495 15.006 1.00 91.75 225 LEU A C 1
ATOM 1784 O O . LEU A 1 225 ? -47.871 15.433 15.543 1.00 91.75 225 LEU A O 1
ATOM 1788 N N . VAL A 1 226 ? -46.071 16.636 14.945 1.00 91.94 226 VAL A N 1
ATOM 1789 C CA . VAL A 1 226 ? -46.561 17.905 15.505 1.00 91.94 226 VAL A CA 1
ATOM 1790 C C . VAL A 1 226 ? -47.797 18.393 14.753 1.00 91.94 226 VAL A C 1
ATOM 1792 O O . VAL A 1 226 ? -48.774 18.779 15.391 1.00 91.94 226 VAL A O 1
ATOM 1795 N N . SER A 1 227 ? -47.802 18.331 13.420 1.00 87.50 227 SER A N 1
ATOM 1796 C CA . SER A 1 227 ? -48.949 18.726 12.592 1.00 87.50 227 SER A CA 1
ATOM 1797 C C . SER A 1 227 ? -50.185 17.854 12.864 1.00 87.50 227 SER A C 1
ATOM 1799 O O . SER A 1 227 ? -51.296 18.360 13.052 1.00 87.50 227 SER A O 1
ATOM 1801 N N . VAL A 1 228 ? -50.002 16.536 12.989 1.00 89.62 228 VAL A N 1
ATOM 1802 C CA . VAL A 1 228 ? -51.072 15.590 13.345 1.00 89.62 228 VAL A CA 1
ATOM 1803 C C . VAL A 1 228 ? -51.579 15.839 14.769 1.00 89.62 228 VAL A C 1
ATOM 1805 O O . VAL A 1 228 ? -52.789 15.899 14.999 1.00 89.62 228 VAL A O 1
ATOM 1808 N N . MET A 1 229 ? -50.687 16.079 15.729 1.00 87.38 229 MET A N 1
ATOM 1809 C CA . MET A 1 229 ? -51.073 16.439 17.093 1.00 87.38 229 MET A CA 1
ATOM 1810 C C . MET A 1 229 ? -51.873 17.753 17.120 1.00 87.38 229 MET A C 1
ATOM 1812 O O . MET A 1 229 ? -52.944 17.808 17.721 1.00 87.38 229 MET A O 1
ATOM 1816 N N . PHE A 1 230 ? -51.432 18.785 16.398 1.00 84.62 230 PHE A N 1
ATOM 1817 C CA . PHE A 1 230 ? -52.136 20.069 16.327 1.00 84.62 230 PHE A CA 1
ATOM 1818 C C . PHE A 1 230 ? -53.497 19.959 15.627 1.00 84.62 230 PHE A C 1
ATOM 1820 O O . PHE A 1 230 ? -54.476 20.555 16.079 1.00 84.62 230 PHE A O 1
ATOM 1827 N N . SER A 1 231 ? -53.588 19.187 14.541 1.00 80.81 231 SER A N 1
ATOM 1828 C CA . SER A 1 231 ? -54.846 18.963 13.817 1.00 80.81 231 SER A CA 1
ATOM 1829 C C . SER A 1 231 ? -55.850 18.141 14.634 1.00 80.81 231 SER A C 1
ATOM 1831 O O . SER A 1 231 ? -57.039 18.468 14.641 1.00 80.81 231 SER A O 1
ATOM 1833 N N . SER A 1 232 ? -55.393 17.139 15.391 1.00 78.31 232 SER A N 1
ATOM 1834 C CA . SER A 1 232 ? -56.248 16.358 16.294 1.00 78.31 232 SER A CA 1
ATOM 1835 C C . SER A 1 232 ? -56.738 17.182 17.492 1.00 78.31 232 SER A C 1
ATOM 1837 O O . SER A 1 232 ? -57.921 17.113 17.830 1.00 78.31 232 SER A O 1
ATOM 1839 N N . LEU A 1 233 ? -55.892 18.048 18.067 1.00 76.75 233 LEU A N 1
ATOM 1840 C CA . LEU A 1 233 ? -56.285 19.035 19.083 1.00 76.75 233 LEU A CA 1
ATOM 1841 C C . LEU A 1 233 ? -57.336 20.017 18.540 1.00 76.75 233 LEU A C 1
ATOM 1843 O O . LEU A 1 233 ? -58.365 20.238 19.180 1.00 76.75 233 LEU A O 1
ATOM 1847 N N . ARG A 1 234 ? -57.137 20.550 17.325 1.00 71.94 234 ARG A N 1
ATOM 1848 C CA . ARG A 1 234 ? -58.122 21.412 16.640 1.00 71.94 234 ARG A CA 1
ATOM 1849 C C . ARG A 1 234 ? -59.442 20.699 16.358 1.00 71.94 234 ARG A C 1
ATOM 1851 O O . ARG A 1 234 ? -60.501 21.307 16.486 1.00 71.94 234 ARG A O 1
ATOM 1858 N N . SER A 1 235 ? -59.385 19.425 15.979 1.00 64.44 235 SER A N 1
ATOM 1859 C CA . SER A 1 235 ? -60.576 18.619 15.698 1.00 64.44 235 SER A CA 1
ATOM 1860 C C . SER A 1 235 ? -61.381 18.357 16.971 1.00 64.44 235 SER A C 1
ATOM 1862 O O . SER A 1 235 ? -62.598 18.505 16.950 1.00 64.44 235 SER A O 1
ATOM 1864 N N . ARG A 1 236 ? -60.712 18.089 18.104 1.00 65.94 236 ARG A N 1
ATOM 1865 C CA . ARG A 1 236 ? -61.371 17.949 19.416 1.00 65.94 236 ARG A CA 1
ATOM 1866 C C . ARG A 1 236 ? -62.008 19.250 19.910 1.00 65.94 236 ARG A C 1
ATOM 1868 O O . ARG A 1 236 ? -63.059 19.194 20.544 1.00 65.94 236 ARG A O 1
ATOM 1875 N N . LEU A 1 237 ? -61.415 20.403 19.589 1.00 60.00 237 LEU A N 1
ATOM 1876 C CA . LEU A 1 237 ? -61.992 21.722 19.879 1.00 60.00 237 LEU A CA 1
ATOM 1877 C C . LEU A 1 237 ? -63.239 22.022 19.026 1.00 60.00 237 LEU A C 1
ATOM 1879 O O . LEU A 1 237 ? -64.180 22.620 19.536 1.00 60.00 237 LEU A O 1
ATOM 1883 N N . LYS A 1 238 ? -63.290 21.569 17.764 1.00 54.75 238 LYS A N 1
ATOM 1884 C CA . LYS A 1 238 ? -64.455 21.763 16.877 1.00 54.75 238 LYS A CA 1
ATOM 1885 C C . LYS A 1 238 ? -65.668 20.890 17.218 1.00 54.75 238 LYS A C 1
ATOM 1887 O O . LYS A 1 238 ? -66.783 21.290 16.923 1.00 54.75 238 LYS A O 1
ATOM 1892 N N . THR A 1 239 ? -65.489 19.736 17.860 1.00 53.09 239 THR A N 1
ATOM 1893 C CA . THR A 1 239 ? -66.600 18.850 18.276 1.00 53.09 239 THR A CA 1
ATOM 1894 C C . THR A 1 239 ? -67.447 19.374 19.446 1.00 53.09 239 THR A C 1
ATOM 1896 O O . THR A 1 239 ? -68.343 18.665 19.893 1.00 53.09 239 THR A O 1
ATOM 1899 N N . LYS A 1 240 ? -67.179 20.582 19.967 1.00 49.97 240 LYS A N 1
ATOM 1900 C CA . LYS A 1 240 ? -67.871 21.143 21.142 1.00 49.97 240 LYS A CA 1
ATOM 1901 C C . LYS A 1 240 ? -68.867 22.277 20.840 1.00 49.97 240 LYS A C 1
ATOM 1903 O O . LYS A 1 240 ? -69.451 22.795 21.784 1.00 49.97 240 LYS A O 1
ATOM 1908 N N . GLU A 1 241 ? -69.097 22.629 19.573 1.00 44.59 241 GLU A N 1
ATOM 1909 C CA . GLU A 1 241 ? -70.185 23.534 19.159 1.00 44.59 241 GLU A CA 1
ATOM 1910 C C . GLU A 1 241 ? -71.223 22.772 18.311 1.00 44.59 241 GLU A C 1
ATOM 1912 O O . GLU A 1 241 ? -70.884 22.103 17.336 1.00 44.59 241 GLU A O 1
ATOM 1917 N N . GLU A 1 242 ? -72.482 22.825 18.751 1.00 41.72 242 GLU A N 1
ATOM 1918 C CA . GLU A 1 242 ? -73.630 21.994 18.335 1.00 41.72 242 GLU A CA 1
ATOM 1919 C C . GLU A 1 242 ? -74.466 22.639 17.174 1.00 41.72 242 GLU A C 1
ATOM 1921 O O . GLU A 1 242 ? -74.029 23.642 16.608 1.00 41.72 242 GLU A O 1
ATOM 1926 N N . PRO A 1 243 ? -75.620 22.092 16.710 1.00 53.50 243 PRO A N 1
ATOM 1927 C CA . PRO A 1 243 ? -75.941 21.883 15.290 1.00 53.50 243 PRO A CA 1
ATOM 1928 C C . PRO A 1 243 ? -76.971 22.876 14.697 1.00 53.50 243 PRO A C 1
ATOM 1930 O O . PRO A 1 243 ? -77.869 23.338 15.396 1.00 53.50 243 PRO A O 1
ATOM 1933 N N . ARG A 1 244 ? -76.978 23.111 13.367 1.00 31.88 244 ARG A N 1
ATOM 1934 C CA . ARG A 1 244 ? -78.228 23.442 12.636 1.00 31.88 244 ARG A CA 1
ATOM 1935 C C . ARG A 1 244 ? -78.157 23.268 11.113 1.00 31.88 244 ARG A C 1
ATOM 1937 O O . ARG A 1 244 ? -77.220 23.670 10.439 1.00 31.88 244 ARG A O 1
ATOM 1944 N N . ASN A 1 245 ? -79.243 22.687 10.624 1.00 37.19 245 ASN A N 1
ATOM 1945 C CA . ASN A 1 245 ? -79.625 22.295 9.272 1.00 37.19 245 ASN A CA 1
ATOM 1946 C C . ASN A 1 245 ? -79.788 23.482 8.286 1.00 37.19 245 ASN A C 1
ATOM 1948 O O . ASN A 1 245 ? -80.535 24.402 8.620 1.00 37.19 245 ASN A O 1
ATOM 1952 N N . ARG A 1 246 ? -79.209 23.428 7.066 1.00 32.97 246 ARG A N 1
ATOM 1953 C CA . ARG A 1 246 ? -79.827 23.987 5.835 1.00 32.97 246 ARG A CA 1
ATOM 1954 C C . ARG A 1 246 ? -79.171 23.503 4.522 1.00 32.97 246 ARG A C 1
ATOM 1956 O O . ARG A 1 246 ? -77.969 23.619 4.328 1.00 32.97 246 ARG A O 1
ATOM 1963 N N . SER A 1 247 ? -80.053 22.995 3.660 1.00 34.03 247 SER A N 1
ATOM 1964 C CA . SER A 1 247 ? -80.042 22.712 2.211 1.00 34.03 247 SER A CA 1
ATOM 1965 C C . SER A 1 247 ? -78.854 23.099 1.308 1.00 34.03 247 SER A C 1
ATOM 1967 O O . SER A 1 247 ? -78.351 24.218 1.326 1.00 34.03 247 SER A O 1
ATOM 1969 N N . SER A 1 248 ? -78.581 22.164 0.392 1.00 45.38 248 SER A N 1
ATOM 1970 C CA . SER A 1 248 ? -77.737 22.196 -0.810 1.00 45.38 248 SER A CA 1
ATOM 1971 C C . SER A 1 248 ? -77.758 23.482 -1.646 1.00 45.38 248 SER A C 1
ATOM 1973 O O . SER A 1 248 ? -78.839 23.895 -2.051 1.00 45.38 248 SER A O 1
ATOM 1975 N N . VAL A 1 249 ? -76.572 23.968 -2.046 1.00 36.28 249 VAL A N 1
ATOM 1976 C CA . VAL A 1 249 ? -76.205 24.368 -3.427 1.00 36.28 249 VAL A CA 1
ATOM 1977 C C . VAL A 1 249 ? -74.675 24.256 -3.561 1.00 36.28 249 VAL A C 1
ATOM 1979 O O . VAL A 1 249 ? -73.935 24.788 -2.737 1.00 36.28 249 VAL A O 1
ATOM 1982 N N . MET A 1 250 ? -74.189 23.558 -4.591 1.00 38.00 250 MET A N 1
ATOM 1983 C CA . MET A 1 250 ? -72.763 23.444 -4.920 1.00 38.00 250 MET A CA 1
ATOM 1984 C C . MET A 1 250 ? -72.343 24.635 -5.794 1.00 38.00 250 MET A C 1
ATOM 1986 O O . MET A 1 250 ? -72.735 24.707 -6.956 1.00 38.00 250 MET A O 1
ATOM 1990 N N . HIS A 1 251 ? -71.543 25.561 -5.258 1.00 32.22 251 HIS A N 1
ATOM 1991 C CA . HIS A 1 251 ? -70.907 26.616 -6.053 1.00 32.22 251 HIS A CA 1
ATOM 1992 C C . HIS A 1 251 ? -69.454 26.245 -6.361 1.00 32.22 251 HIS A C 1
ATOM 1994 O O . HIS A 1 251 ? -68.573 26.307 -5.506 1.00 32.22 251 HIS A O 1
ATOM 2000 N N . VAL A 1 252 ? -69.224 25.855 -7.614 1.00 37.81 252 VAL A N 1
ATOM 2001 C CA . VAL A 1 252 ? -67.897 25.690 -8.213 1.00 37.81 252 VAL A CA 1
ATOM 2002 C C . VAL A 1 252 ? -67.275 27.076 -8.381 1.00 37.81 252 VAL A C 1
ATOM 2004 O O . VAL A 1 252 ? -67.856 27.943 -9.031 1.00 37.81 252 VAL A O 1
ATOM 2007 N N . HIS A 1 253 ? -66.088 27.287 -7.815 1.00 33.94 253 HIS A N 1
ATOM 2008 C CA . HIS A 1 253 ? -65.269 28.455 -8.123 1.00 33.94 253 HIS A CA 1
ATOM 2009 C C . HIS A 1 253 ? -63.985 27.994 -8.811 1.00 33.94 253 HIS A C 1
ATOM 2011 O O . HIS A 1 253 ? -62.980 27.673 -8.181 1.00 33.94 253 HIS A O 1
ATOM 2017 N N . THR A 1 254 ? -64.042 27.929 -10.138 1.00 31.67 254 THR A N 1
ATOM 2018 C CA . THR A 1 254 ? -62.870 27.830 -11.005 1.00 31.67 254 THR A CA 1
ATOM 2019 C C . THR A 1 254 ? -62.080 29.130 -10.917 1.00 31.67 254 THR A C 1
ATOM 2021 O O . THR A 1 254 ? -62.504 30.151 -11.455 1.00 31.67 254 THR A O 1
ATOM 2024 N N . ARG A 1 255 ? -60.909 29.102 -10.274 1.00 31.77 255 ARG A N 1
ATOM 2025 C CA . ARG A 1 255 ? -59.867 30.100 -10.536 1.00 31.77 255 ARG A CA 1
ATOM 2026 C C . ARG A 1 255 ? -58.951 29.563 -11.627 1.00 31.77 255 ARG A C 1
ATOM 2028 O O . ARG A 1 255 ? -58.096 28.724 -11.370 1.00 31.77 255 ARG A O 1
ATOM 2035 N N . VAL A 1 256 ? -59.162 30.061 -12.840 1.00 41.06 256 VAL A N 1
ATOM 2036 C CA . VAL A 1 256 ? -58.196 29.993 -13.938 1.00 41.06 256 VAL A CA 1
ATOM 2037 C C . VAL A 1 256 ? -57.331 31.245 -13.866 1.00 41.06 256 VAL A C 1
ATOM 2039 O O . VAL A 1 256 ? -57.883 32.339 -13.880 1.00 41.06 256 VAL A O 1
ATOM 2042 N N . LEU A 1 257 ? -56.008 31.086 -13.824 1.00 33.06 257 LEU A N 1
ATOM 2043 C CA . LEU A 1 257 ? -54.997 32.097 -14.168 1.00 33.06 257 LEU A CA 1
ATOM 2044 C C . LEU A 1 257 ? -53.699 31.358 -14.576 1.00 33.06 257 LEU A C 1
ATOM 2046 O O . LEU A 1 257 ? -53.441 30.280 -14.045 1.00 33.06 257 LEU A O 1
ATOM 2050 N N . PRO A 1 258 ? -52.855 31.913 -15.463 1.00 35.03 258 PRO A N 1
ATOM 2051 C CA . PRO A 1 258 ? -53.015 31.927 -16.916 1.00 35.03 258 PRO A CA 1
ATOM 2052 C C . PRO A 1 258 ? -51.892 31.135 -17.623 1.00 35.03 258 PRO A C 1
ATOM 2054 O O . PRO A 1 258 ? -50.813 30.922 -17.075 1.00 35.03 258 PRO A O 1
ATOM 2057 N N . ILE A 1 259 ? -52.130 30.740 -18.876 1.00 35.50 259 ILE A N 1
ATOM 2058 C CA . ILE A 1 259 ? -51.079 30.241 -19.774 1.00 35.50 259 ILE A CA 1
ATOM 2059 C C . ILE A 1 259 ? -50.212 31.436 -20.181 1.00 35.50 259 ILE A C 1
ATOM 2061 O O . ILE A 1 259 ? -50.709 32.380 -20.794 1.00 35.50 259 ILE A O 1
ATOM 2065 N N . LEU A 1 260 ? -48.924 31.386 -19.847 1.00 32.31 260 LEU A N 1
ATOM 2066 C CA . LEU A 1 260 ? -47.895 32.217 -20.462 1.00 32.31 260 LEU A CA 1
ATOM 2067 C C . LEU A 1 260 ? -46.970 31.283 -21.239 1.00 32.31 260 LEU A C 1
ATOM 2069 O O . LEU A 1 260 ? -46.050 30.677 -20.693 1.00 32.31 260 LEU A O 1
ATOM 2073 N N . ASP A 1 261 ? -47.291 31.141 -22.522 1.00 36.03 261 ASP A N 1
ATOM 2074 C CA . ASP A 1 261 ? -46.397 30.606 -23.538 1.00 36.03 261 ASP A CA 1
ATOM 2075 C C . ASP A 1 261 ? -45.182 31.527 -23.653 1.00 36.03 261 ASP A C 1
ATOM 2077 O O . ASP A 1 261 ? -45.320 32.688 -24.029 1.00 36.03 261 ASP A O 1
ATOM 2081 N N . TYR A 1 262 ? -43.993 30.994 -23.385 1.00 33.81 262 TYR A N 1
ATOM 2082 C CA . TYR A 1 262 ? -42.787 31.402 -24.096 1.00 33.81 262 TYR A CA 1
ATOM 2083 C C . TYR A 1 262 ? -41.900 30.181 -24.296 1.00 33.81 262 TYR A C 1
ATOM 2085 O O . TYR A 1 262 ? -41.091 29.798 -23.454 1.00 33.81 262 TYR A O 1
ATOM 2093 N N . ASN A 1 263 ? -42.051 29.588 -25.473 1.00 38.00 263 ASN A N 1
ATOM 2094 C CA . ASN A 1 263 ? -40.990 28.843 -26.118 1.00 38.00 263 ASN A CA 1
ATOM 2095 C C . ASN A 1 263 ? -40.090 29.862 -26.838 1.00 38.00 263 ASN A C 1
ATOM 2097 O O . ASN A 1 263 ? -40.592 30.639 -27.654 1.00 38.00 263 ASN A O 1
ATOM 2101 N N . PRO A 1 264 ? -38.770 29.836 -26.612 1.00 38.94 264 PRO A N 1
ATOM 2102 C CA . PRO A 1 264 ? -37.856 30.143 -27.697 1.00 38.94 264 PRO A CA 1
ATOM 2103 C C . PRO A 1 264 ? -36.793 29.048 -27.836 1.00 38.94 264 PRO A C 1
ATOM 2105 O O . PRO A 1 264 ? -35.976 28.812 -26.953 1.00 38.94 264 PRO A O 1
ATOM 2108 N N . LEU A 1 265 ? -36.815 28.408 -29.007 1.00 39.94 265 LEU A N 1
ATOM 2109 C CA . LEU A 1 265 ? -35.643 27.970 -29.771 1.00 39.94 265 LEU A CA 1
ATOM 2110 C C . LEU A 1 265 ? -34.518 27.296 -28.965 1.00 39.94 265 LEU A C 1
ATOM 2112 O O . LEU A 1 265 ? -33.519 27.902 -28.581 1.00 39.94 265 LEU A O 1
ATOM 2116 N N . LYS A 1 266 ? -34.632 25.972 -28.838 1.00 39.00 266 LYS A N 1
ATOM 2117 C CA . LYS A 1 266 ? -33.530 25.087 -28.451 1.00 39.00 266 LYS A CA 1
ATOM 2118 C C . LYS A 1 266 ? -32.394 25.216 -29.473 1.00 39.00 266 LYS A C 1
ATOM 2120 O O . LYS A 1 266 ? -32.531 24.776 -30.616 1.00 39.00 266 LYS A O 1
ATOM 2125 N N . SER A 1 267 ? -31.265 25.800 -29.078 1.00 38.97 267 SER A N 1
ATOM 2126 C CA . SER A 1 267 ? -30.063 25.786 -29.908 1.00 38.97 267 SER A CA 1
ATOM 2127 C C . SER A 1 267 ? -29.520 24.356 -30.025 1.00 38.97 267 SER A C 1
ATOM 2129 O O . SER A 1 267 ? -29.554 23.550 -29.090 1.00 38.97 267 SER A O 1
ATOM 2131 N N . ARG A 1 268 ? -29.066 24.012 -31.231 1.00 42.50 268 ARG A N 1
ATOM 2132 C CA . ARG A 1 268 ? -28.491 22.707 -31.571 1.00 42.50 268 ARG A CA 1
ATOM 2133 C C . ARG A 1 268 ? -27.236 22.485 -30.720 1.00 42.50 268 ARG A C 1
ATOM 2135 O O . ARG A 1 268 ? -26.348 23.334 -30.718 1.00 42.50 268 ARG A O 1
ATOM 2142 N N . ALA A 1 269 ? -27.160 21.351 -30.021 1.00 40.88 269 ALA A N 1
ATOM 2143 C CA . ALA A 1 269 ? -26.006 20.991 -29.201 1.00 40.88 269 ALA A CA 1
ATOM 2144 C C . ALA A 1 269 ? -24.707 21.084 -30.021 1.00 40.88 269 ALA A C 1
ATOM 2146 O O . ALA A 1 269 ? -24.520 20.362 -31.005 1.00 40.88 269 ALA A O 1
ATOM 2147 N N . ARG A 1 270 ? -23.811 21.992 -29.624 1.00 35.22 270 ARG A N 1
ATOM 2148 C CA . ARG A 1 270 ? -22.458 22.083 -30.175 1.00 35.22 270 ARG A CA 1
ATOM 2149 C C . ARG A 1 270 ? -21.691 20.859 -29.671 1.00 35.22 270 ARG A C 1
ATOM 2151 O O . ARG A 1 270 ? -21.512 20.704 -28.467 1.00 35.22 270 ARG A O 1
ATOM 2158 N N . LYS A 1 271 ? -21.256 19.981 -30.581 1.00 40.00 271 LYS A N 1
ATOM 2159 C CA . LYS A 1 271 ? -20.266 18.942 -30.266 1.00 40.00 271 LYS A CA 1
ATOM 2160 C C . LYS A 1 271 ? -18.992 19.648 -29.801 1.00 40.00 271 LYS A C 1
ATOM 2162 O O . LYS A 1 271 ? -18.335 20.299 -30.608 1.00 40.00 271 LYS A O 1
ATOM 2167 N N . ILE A 1 272 ? -18.680 19.549 -28.513 1.00 37.97 272 ILE A N 1
ATOM 2168 C CA . ILE A 1 272 ? -17.384 19.959 -27.973 1.00 37.97 272 ILE A CA 1
ATOM 2169 C C . ILE A 1 272 ? -16.424 18.790 -28.237 1.00 37.97 272 ILE A C 1
ATOM 2171 O O . ILE A 1 272 ? -16.702 17.682 -27.771 1.00 37.97 272 ILE A O 1
ATOM 2175 N N . PRO A 1 273 ? -15.341 18.973 -29.010 1.00 34.41 273 PRO A N 1
ATOM 2176 C CA . PRO A 1 273 ? -14.305 17.958 -29.118 1.00 34.41 273 PRO A CA 1
ATOM 2177 C C . PRO A 1 273 ? -13.613 17.809 -27.759 1.00 34.41 273 PRO A C 1
ATOM 2179 O O . PRO A 1 273 ? -13.147 18.790 -27.181 1.00 34.41 273 PRO A O 1
ATOM 2182 N N . ILE A 1 274 ? -13.555 16.578 -27.250 1.00 35.78 274 ILE A N 1
ATOM 2183 C CA . ILE A 1 274 ? -12.734 16.222 -26.091 1.00 35.78 274 ILE A CA 1
ATOM 2184 C C . ILE A 1 274 ? -11.280 16.263 -26.569 1.00 35.78 274 ILE A C 1
ATOM 2186 O O . ILE A 1 274 ? -10.753 15.275 -27.073 1.00 35.78 274 ILE A O 1
ATOM 2190 N N . PHE A 1 275 ? -10.647 17.429 -26.463 1.00 35.34 275 PHE A N 1
ATOM 2191 C CA . PHE A 1 275 ? -9.195 17.513 -26.449 1.00 35.34 275 PHE A CA 1
ATOM 2192 C C . PHE A 1 275 ? -8.734 17.200 -25.029 1.00 35.34 275 PHE A C 1
ATOM 2194 O O . PHE A 1 275 ? -8.991 17.946 -24.087 1.00 35.34 275 PHE A O 1
ATOM 2201 N N . THR A 1 276 ? -8.076 16.056 -24.884 1.00 36.72 276 THR A N 1
ATOM 2202 C CA . THR A 1 276 ? -7.326 15.676 -23.694 1.00 36.72 276 THR A CA 1
ATOM 2203 C C . THR A 1 276 ? -6.143 16.624 -23.525 1.00 36.72 276 THR A C 1
ATOM 2205 O O . THR A 1 276 ? -5.134 16.480 -24.207 1.00 36.72 276 THR A O 1
ATOM 2208 N N . ASN A 1 277 ? -6.259 17.571 -22.600 1.00 30.06 277 ASN A N 1
ATOM 2209 C CA . ASN A 1 277 ? -5.115 18.166 -21.924 1.00 30.06 277 ASN A CA 1
ATOM 2210 C C . ASN A 1 277 ? -5.320 17.917 -20.432 1.00 30.06 277 ASN A C 1
ATOM 2212 O O . ASN A 1 277 ? -6.130 18.578 -19.785 1.00 30.06 277 ASN A O 1
ATOM 2216 N N . TYR A 1 278 ? -4.615 16.917 -19.905 1.00 34.50 278 TYR A N 1
ATOM 2217 C CA . TYR A 1 278 ? -4.435 16.755 -18.468 1.00 34.50 278 TYR A CA 1
ATOM 2218 C C . TYR A 1 278 ? -3.553 17.911 -17.983 1.00 34.50 278 TYR A C 1
ATOM 2220 O O . TYR A 1 278 ? -2.328 17.830 -18.010 1.00 34.50 278 TYR A O 1
ATOM 2228 N N . GLY A 1 279 ? -4.186 19.015 -17.589 1.00 30.55 279 GLY A N 1
ATOM 2229 C CA . GLY A 1 279 ? -3.573 19.988 -16.697 1.00 30.55 279 GLY A CA 1
ATOM 2230 C C . GLY A 1 279 ? -3.516 19.383 -15.300 1.00 30.55 279 GLY A C 1
ATOM 2231 O O . GLY A 1 279 ? -4.513 18.825 -14.836 1.00 30.55 279 GLY A O 1
ATOM 2232 N N . LEU A 1 280 ? -2.339 19.452 -14.672 1.00 36.84 280 LEU A N 1
ATOM 2233 C CA . LEU A 1 280 ? -2.124 19.114 -13.270 1.00 36.84 280 LEU A CA 1
ATOM 2234 C C . LEU A 1 280 ? -3.289 19.645 -12.427 1.00 36.84 280 LEU A C 1
ATOM 2236 O O . LEU A 1 280 ? -3.545 20.848 -12.412 1.00 36.84 280 LEU A O 1
ATOM 2240 N N . ALA A 1 281 ? -3.964 18.752 -11.706 1.00 32.12 281 ALA A N 1
ATOM 2241 C CA . ALA A 1 281 ? -4.754 19.171 -10.566 1.00 32.12 281 ALA A CA 1
ATOM 2242 C C . ALA A 1 281 ? -3.783 19.833 -9.583 1.00 32.12 281 ALA A C 1
ATOM 2244 O O . ALA A 1 281 ? -2.914 19.163 -9.019 1.00 32.12 281 ALA A O 1
ATOM 2245 N N . GLU A 1 282 ? -3.904 21.150 -9.432 1.00 31.95 282 GLU A N 1
ATOM 2246 C CA . GLU A 1 282 ? -3.326 21.876 -8.313 1.00 31.95 282 GLU A CA 1
ATOM 2247 C C . GLU A 1 282 ? -3.736 21.143 -7.036 1.00 31.95 282 GLU A C 1
ATOM 2249 O O . GLU A 1 282 ? -4.917 21.017 -6.697 1.00 31.95 282 GLU A O 1
ATOM 2254 N N . LEU A 1 283 ? -2.731 20.583 -6.365 1.00 34.78 283 LEU A N 1
ATOM 2255 C CA . LEU A 1 283 ? -2.855 20.091 -5.010 1.00 34.78 283 LEU A CA 1
ATOM 2256 C C . LEU A 1 283 ? -3.423 21.229 -4.167 1.00 34.78 283 LEU A C 1
ATOM 2258 O O . LEU A 1 283 ? -2.759 22.242 -3.953 1.00 34.78 283 LEU A O 1
ATOM 2262 N N . ASN A 1 284 ? -4.646 21.039 -3.674 1.00 30.36 284 ASN A N 1
ATOM 2263 C CA . ASN A 1 284 ? -5.210 21.835 -2.595 1.00 30.36 284 ASN A CA 1
ATOM 2264 C C . ASN A 1 284 ? -4.356 21.627 -1.331 1.00 30.36 284 ASN A C 1
ATOM 2266 O O . ASN A 1 284 ? -4.703 20.849 -0.441 1.00 30.36 284 ASN A O 1
ATOM 2270 N N . LEU A 1 285 ? -3.226 22.335 -1.252 1.00 37.25 285 LEU A N 1
ATOM 2271 C CA . LEU A 1 285 ? -2.634 22.755 0.007 1.00 37.25 285 LEU A CA 1
ATOM 2272 C C . LEU A 1 285 ? -3.647 23.691 0.660 1.00 37.25 285 LEU A C 1
ATOM 2274 O O . LEU A 1 285 ? -3.678 24.867 0.328 1.00 37.25 285 LEU A O 1
ATOM 2278 N N . ASN A 1 286 ? -4.529 23.137 1.490 1.00 32.25 286 ASN A N 1
ATOM 2279 C CA . ASN A 1 286 ? -5.149 23.776 2.654 1.00 32.25 286 ASN A CA 1
ATOM 2280 C C . ASN A 1 286 ? -6.184 22.811 3.246 1.00 32.25 286 ASN A C 1
ATOM 2282 O O . ASN A 1 286 ? -7.386 22.904 3.002 1.00 32.25 286 ASN A O 1
ATOM 2286 N N . ARG A 1 287 ? -5.699 21.874 4.058 1.00 31.78 287 ARG A N 1
ATOM 2287 C CA . ARG A 1 287 ? -6.484 21.268 5.135 1.00 31.78 287 ARG A CA 1
ATOM 2288 C C . ARG A 1 287 ? -5.674 21.454 6.411 1.00 31.78 287 ARG A C 1
ATOM 2290 O O . ARG A 1 287 ? -4.759 20.682 6.679 1.00 31.78 287 ARG A O 1
ATOM 2297 N N . TYR A 1 288 ? -5.961 22.562 7.087 1.00 35.09 288 TYR A N 1
ATOM 2298 C CA . TYR A 1 288 ? -5.698 22.729 8.513 1.00 35.09 288 TYR A CA 1
ATOM 2299 C C . TYR A 1 288 ? -6.714 21.911 9.309 1.00 35.09 288 TYR A C 1
ATOM 2301 O O . TYR A 1 288 ? -7.851 21.754 8.800 1.00 35.09 288 TYR A O 1
#